Protein AF-A0A1B8HRE5-F1 (afdb_monomer)

Sequence (215 aa):
MQLSAIAQQPAHETPVNQITTDNRHFLQTVADKFVSVVNSCKTFTTGCSTQKDHNIMKACGALLAKTLVKPEYYTSGFTGKCAAKLDMELPDKILARSETGVPGSASIGKLSVLKASEYSAQELYDMLSKQLYKPDTSPEMQGKIRAVLEMAEKGSGSEHIRRTEYAEIVERYADNIKKDVISGILLAHAINCDQGGPLLYRAEVNQLESVQNNS

pLDDT: mean 73.11, std 15.59, range [30.58, 91.62]

Mean predicted aligned error: 14.09 Å

Radius of gyration: 33.46 Å; Cα contacts (8 Å, |Δi|>4): 189; chains: 1; bounding box: 58×49×132 Å

Foldseek 3Di:
DDDDDDDDDDDPPPDPPPVPPVVVVVVVVVVVVVVVVVVVVVVVVVLLLVLLLVLLLLLLLLLCLQQAVQLCLQCNDLLVVLCVLLVHDGDRHQALDDPVHDQDDDESRDSDRDPNLVDGSPNSLSNLVVVLPDPSQDPVSNVSSVVSNVCSNVSPHPVVVCPDPSNVSSVVSNLVVSLVSLVVSLVSQVVCCVPPRGSDDPVSNVVSVCSNPPD

Secondary structure (DSSP, 8-state):
----PPPPPPP----TT-S-HHHHHHHHHHHHHHHHHHHHHHHHHHHHHHHHHHHHHHHHHHHHHHHHS-THHHHSHHHHHHHHHTTPPP-----SS-TT-------TT-SSPP-GGGS-HHHHHHHHHHHHT-TTS-HHHHHHHHHHHHHHHHT--GGGTTTSTTHHHHHHHHHHHHHHHHHHHHHHHHHHHHHT--SS-HHHHHHHHHHHH--

Structure (mmCIF, N/CA/C/O backbone):
data_AF-A0A1B8HRE5-F1
#
_entry.id   AF-A0A1B8HRE5-F1
#
loop_
_atom_site.group_PDB
_atom_site.id
_atom_site.type_symbol
_atom_site.label_atom_id
_atom_site.label_alt_id
_atom_site.label_comp_id
_atom_site.label_asym_id
_atom_site.label_entity_id
_atom_site.label_seq_id
_atom_site.pdbx_PDB_ins_code
_atom_site.Cartn_x
_atom_site.Cartn_y
_atom_site.Cartn_z
_atom_site.occupancy
_atom_site.B_iso_or_equiv
_atom_site.auth_seq_id
_atom_site.auth_comp_id
_atom_site.auth_asym_id
_atom_site.auth_atom_id
_atom_site.pdbx_PDB_model_num
ATOM 1 N N . MET A 1 1 ? -33.016 -30.325 106.157 1.00 33.47 1 MET A N 1
ATOM 2 C CA . MET A 1 1 ? -31.890 -31.231 105.834 1.00 33.47 1 MET A CA 1
ATOM 3 C C . MET A 1 1 ? -31.675 -31.214 104.324 1.00 33.47 1 MET A C 1
ATOM 5 O O . MET A 1 1 ? -32.595 -30.836 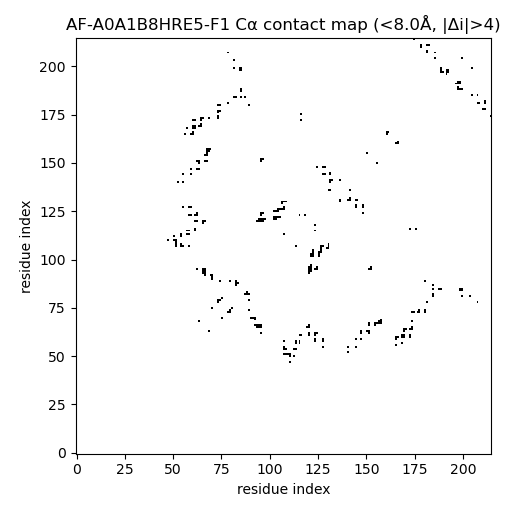103.615 1.00 33.47 1 MET A O 1
ATOM 9 N N . GLN A 1 2 ? -30.438 -31.461 103.894 1.00 32.94 2 GLN A N 1
ATOM 10 C CA . GLN A 1 2 ? -29.740 -30.852 102.750 1.00 32.94 2 GLN A CA 1
ATOM 11 C C . GLN A 1 2 ? -30.327 -31.067 101.341 1.00 32.94 2 GLN A C 1
ATOM 13 O O . GLN A 1 2 ? -30.729 -32.166 100.977 1.00 32.94 2 GLN A O 1
ATOM 18 N N . LEU A 1 3 ? -30.243 -29.996 100.540 1.00 30.58 3 LEU A N 1
ATOM 19 C CA . LEU A 1 3 ? -30.233 -29.995 99.074 1.00 30.58 3 LEU A CA 1
ATOM 20 C C . LEU A 1 3 ? -28.940 -30.658 98.573 1.00 30.58 3 LEU A C 1
ATOM 22 O O . LEU A 1 3 ? -27.847 -30.200 98.907 1.00 30.58 3 LEU A O 1
ATOM 26 N N . SER A 1 4 ? -29.060 -31.695 97.747 1.00 34.00 4 SER A N 1
ATOM 27 C CA . SER A 1 4 ? -27.934 -32.269 97.005 1.00 34.00 4 SER A CA 1
ATOM 28 C C . SER A 1 4 ? -27.935 -31.709 95.583 1.00 34.00 4 SER A C 1
ATOM 30 O O . SER A 1 4 ? -28.815 -32.021 94.783 1.00 34.00 4 SER A O 1
ATOM 32 N N . ALA A 1 5 ? -26.955 -30.857 95.286 1.00 36.19 5 ALA A N 1
ATOM 33 C CA . ALA A 1 5 ? -26.673 -30.358 93.947 1.00 36.19 5 ALA A CA 1
ATOM 34 C C . ALA A 1 5 ? -26.021 -31.467 93.104 1.00 36.19 5 ALA A C 1
ATOM 36 O O . ALA A 1 5 ? -25.019 -32.053 93.514 1.00 36.19 5 ALA A O 1
ATOM 37 N N . ILE A 1 6 ? -26.582 -31.748 91.927 1.00 40.47 6 ILE A N 1
ATOM 38 C CA . ILE A 1 6 ? -25.959 -32.612 90.920 1.00 40.47 6 ILE A CA 1
ATOM 39 C C . ILE A 1 6 ? -24.999 -31.749 90.098 1.00 40.47 6 ILE A C 1
ATOM 41 O O . ILE A 1 6 ? -25.381 -30.713 89.555 1.00 40.47 6 ILE A O 1
ATOM 45 N N . ALA A 1 7 ? -23.742 -32.184 90.058 1.00 38.38 7 ALA A N 1
ATOM 46 C CA . ALA A 1 7 ? -22.641 -31.556 89.349 1.00 38.38 7 ALA A CA 1
ATOM 47 C C . ALA A 1 7 ? -22.907 -31.463 87.836 1.00 38.38 7 ALA A C 1
ATOM 49 O O . ALA A 1 7 ? -23.210 -32.463 87.184 1.00 38.38 7 ALA A O 1
ATOM 50 N N . GLN A 1 8 ? -22.740 -30.265 87.275 1.00 36.09 8 GLN A N 1
ATOM 51 C CA . GLN A 1 8 ? -22.577 -30.072 85.837 1.00 36.09 8 GLN A CA 1
ATOM 52 C C . GLN A 1 8 ? -21.162 -30.514 85.442 1.00 36.09 8 GLN A C 1
ATOM 54 O O . GLN A 1 8 ? -20.178 -30.066 86.031 1.00 36.09 8 GLN A O 1
ATOM 59 N N . GLN A 1 9 ? -21.056 -31.402 84.452 1.00 37.34 9 GLN A N 1
ATOM 60 C CA . GLN A 1 9 ? -19.792 -31.678 83.770 1.00 37.34 9 GLN A CA 1
ATOM 61 C C . GLN A 1 9 ? -19.312 -30.397 83.067 1.00 37.34 9 GLN A C 1
ATOM 63 O O . GLN A 1 9 ? -20.139 -29.714 82.456 1.00 37.34 9 GLN A O 1
ATOM 68 N N . PRO A 1 10 ? -18.010 -30.061 83.092 1.00 38.38 10 PRO A N 1
ATOM 69 C CA . PRO A 1 10 ? -17.506 -28.975 82.272 1.00 38.38 10 PRO A CA 1
ATOM 70 C C . PRO A 1 10 ? -17.616 -29.395 80.805 1.00 38.38 10 PRO A C 1
ATOM 72 O O . PRO A 1 10 ? -17.010 -30.377 80.371 1.00 38.38 10 PRO A O 1
ATOM 75 N N . ALA A 1 11 ? -18.427 -28.652 80.054 1.00 38.69 11 ALA A N 1
ATOM 76 C CA . ALA A 1 11 ? -18.417 -28.694 78.606 1.00 38.69 11 ALA A CA 1
ATOM 77 C C . ALA A 1 11 ? -16.986 -28.408 78.142 1.00 38.69 11 ALA A C 1
ATOM 79 O O . ALA A 1 11 ? -16.383 -27.403 78.518 1.00 38.69 11 ALA A O 1
ATOM 80 N N . HIS A 1 12 ? -16.435 -29.324 77.354 1.00 37.75 12 HIS A N 1
ATOM 81 C CA . HIS A 1 12 ? -15.163 -29.136 76.683 1.00 37.75 12 HIS A CA 1
ATOM 82 C C . HIS A 1 12 ? -15.367 -28.025 75.644 1.00 37.75 12 HIS A C 1
ATOM 84 O O . HIS A 1 12 ? -15.776 -28.287 74.514 1.00 37.75 12 HIS A O 1
ATOM 90 N N . GLU A 1 13 ? -15.151 -26.769 76.038 1.00 39.81 13 GLU A N 1
ATOM 91 C CA . GLU A 1 13 ? -15.085 -25.655 75.100 1.00 39.81 13 GLU A CA 1
ATOM 92 C C . GLU A 1 13 ? -13.948 -25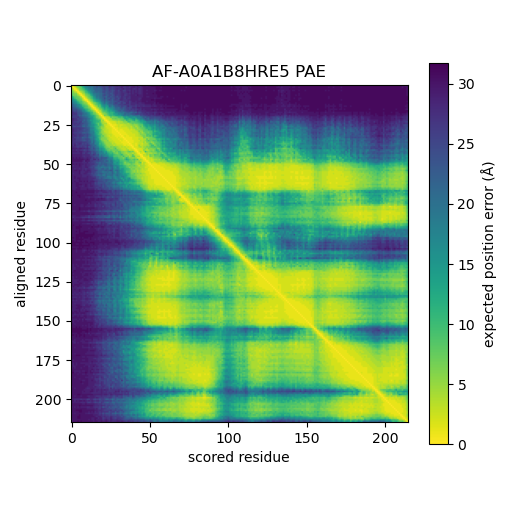.951 74.124 1.00 39.81 13 GLU A C 1
ATOM 94 O O . GLU A 1 13 ? -12.764 -25.939 74.467 1.00 39.81 13 GLU A O 1
ATOM 99 N N . THR A 1 14 ? -14.310 -26.283 72.890 1.00 44.19 14 THR A N 1
ATOM 100 C CA . THR A 1 14 ? -13.373 -26.192 71.779 1.00 44.19 14 THR A CA 1
ATOM 101 C C . THR A 1 14 ? -13.213 -24.696 71.511 1.00 44.19 14 THR A C 1
ATOM 103 O O . THR A 1 14 ? -14.217 -24.031 71.244 1.00 44.19 14 THR A O 1
ATOM 106 N N . PRO A 1 15 ? -12.008 -24.114 71.627 1.00 43.75 15 PRO A N 1
ATOM 107 C CA . PRO A 1 15 ? -11.860 -22.679 71.484 1.00 43.75 15 PRO A CA 1
ATOM 108 C C . PRO A 1 15 ? -12.163 -22.288 70.033 1.00 43.75 15 PRO A C 1
ATOM 110 O O . PRO A 1 15 ? -11.456 -22.672 69.103 1.00 43.75 15 PRO A O 1
ATOM 113 N N . VAL A 1 16 ? -13.192 -21.457 69.859 1.00 45.97 16 VAL A N 1
ATOM 114 C CA . VAL A 1 16 ? -13.678 -20.858 68.596 1.00 45.97 16 VAL A CA 1
ATOM 115 C C . VAL A 1 16 ? -12.620 -19.970 67.894 1.00 45.97 16 VAL A C 1
ATOM 117 O O . VAL A 1 16 ? -12.861 -19.411 66.830 1.00 45.97 16 VAL A O 1
ATOM 120 N N . ASN A 1 17 ? -11.396 -19.893 68.424 1.00 48.62 17 ASN A N 1
ATOM 121 C CA . ASN A 1 17 ? -10.289 -19.096 67.887 1.00 48.62 17 ASN A CA 1
ATOM 122 C C . ASN A 1 17 ? -9.315 -19.863 66.971 1.00 48.62 17 ASN A C 1
ATOM 124 O O . ASN A 1 17 ? -8.307 -19.299 66.554 1.00 48.62 17 ASN A O 1
ATOM 128 N N . GLN A 1 18 ? -9.608 -21.116 66.608 1.00 45.06 18 GLN A N 1
ATOM 129 C CA . GLN A 1 18 ? -8.851 -21.874 65.597 1.00 45.06 18 GLN A CA 1
ATOM 130 C C . GLN A 1 18 ? -9.479 -21.832 64.192 1.00 45.06 18 GLN A C 1
ATOM 132 O O . GLN A 1 18 ? -9.214 -22.699 63.363 1.00 45.06 18 GLN A O 1
ATOM 137 N N . ILE A 1 19 ? -10.230 -20.776 63.852 1.00 49.53 19 ILE A N 1
ATOM 138 C CA . ILE A 1 19 ? -10.244 -20.311 62.453 1.00 49.53 19 ILE A CA 1
ATOM 139 C C . ILE A 1 19 ? -8.884 -19.641 62.246 1.00 49.53 19 ILE A C 1
ATOM 141 O O . ILE A 1 19 ? -8.715 -18.428 62.358 1.00 49.53 19 ILE A O 1
ATOM 145 N N . THR A 1 20 ? -7.887 -20.507 62.119 1.00 51.41 20 THR A N 1
ATOM 146 C CA . THR A 1 20 ? -6.464 -20.239 62.228 1.00 51.41 20 THR A CA 1
ATOM 147 C C . THR A 1 20 ? -6.037 -19.184 61.221 1.00 51.41 20 THR A C 1
ATOM 149 O O . THR A 1 20 ? -6.531 -19.112 60.094 1.00 51.41 20 THR A O 1
ATOM 152 N N . THR A 1 21 ? -5.072 -18.368 61.626 1.00 53.97 21 THR A N 1
ATOM 153 C CA . THR A 1 21 ? -4.317 -17.430 60.786 1.00 53.97 21 THR A CA 1
ATOM 154 C C . THR A 1 21 ? -3.920 -18.041 59.431 1.00 53.97 21 THR A C 1
ATOM 156 O O . THR A 1 21 ? -3.913 -17.334 58.426 1.00 53.97 21 THR A O 1
ATOM 159 N N . ASP A 1 22 ? -3.709 -19.361 59.384 1.00 55.16 22 ASP A N 1
ATOM 160 C CA . ASP A 1 22 ? -3.463 -20.162 58.180 1.00 55.16 22 ASP A CA 1
ATOM 161 C C . ASP A 1 22 ? -4.595 -20.107 57.142 1.00 55.16 22 ASP A C 1
ATOM 163 O O . ASP A 1 22 ? -4.323 -19.937 55.954 1.00 55.16 22 ASP A O 1
ATOM 167 N N . ASN A 1 23 ? -5.867 -20.165 57.552 1.00 59.59 23 ASN A N 1
ATOM 168 C CA . ASN A 1 23 ? -7.003 -20.029 56.631 1.00 59.59 23 ASN A CA 1
ATOM 169 C C . ASN A 1 23 ? -7.095 -18.611 56.057 1.00 59.59 23 ASN A C 1
ATOM 171 O O . ASN A 1 23 ? -7.407 -18.432 54.880 1.00 59.59 23 ASN A O 1
ATOM 175 N N . ARG A 1 24 ? -6.788 -17.589 56.866 1.00 60.69 24 ARG A N 1
ATOM 176 C CA . ARG A 1 24 ? -6.742 -16.196 56.398 1.00 60.69 24 ARG A CA 1
ATOM 177 C C . ARG A 1 24 ? -5.581 -15.983 55.420 1.00 60.69 24 ARG A C 1
ATOM 179 O O . ARG A 1 24 ? -5.771 -15.340 54.392 1.00 60.69 24 ARG A O 1
ATOM 186 N N . HIS A 1 25 ? -4.418 -16.570 55.698 1.00 69.56 25 HIS A N 1
ATOM 187 C CA . HIS A 1 25 ? -3.253 -16.544 54.813 1.00 69.56 25 HIS A CA 1
ATOM 188 C C . HIS A 1 25 ? -3.512 -17.288 53.492 1.00 69.56 25 HIS A C 1
ATOM 190 O O . HIS A 1 25 ? -3.138 -16.807 52.421 1.00 69.56 25 HIS A O 1
ATOM 196 N N . PHE A 1 26 ? -4.204 -18.430 53.540 1.00 71.88 26 PHE A N 1
ATOM 197 C CA . PHE A 1 26 ? -4.619 -19.177 52.354 1.00 71.88 26 PHE A CA 1
ATOM 198 C C . PHE A 1 26 ? -5.588 -18.372 51.478 1.00 71.88 26 PHE A C 1
ATOM 200 O O . PHE A 1 26 ? -5.356 -18.235 50.278 1.00 71.88 26 PHE A O 1
ATOM 207 N N . LEU A 1 27 ? -6.632 -17.778 52.069 1.00 73.81 27 LEU A N 1
ATOM 208 C CA . LEU A 1 27 ? -7.594 -16.944 51.340 1.00 73.81 27 LEU A CA 1
ATOM 209 C C . LEU A 1 27 ? -6.934 -15.701 50.728 1.00 73.81 27 LEU A C 1
ATOM 211 O O . LEU A 1 27 ? -7.221 -15.372 49.578 1.00 73.81 27 LEU A O 1
ATOM 215 N N . GLN A 1 28 ? -6.005 -15.063 51.448 1.00 74.62 28 GLN A N 1
ATOM 216 C CA . GLN A 1 28 ? -5.220 -13.946 50.920 1.00 74.62 28 GLN A CA 1
ATOM 217 C C . GLN A 1 28 ? -4.342 -14.389 49.742 1.00 74.62 28 GLN A C 1
ATOM 219 O O . GLN A 1 28 ? -4.364 -13.764 48.690 1.00 74.62 28 GLN A O 1
ATOM 224 N N . THR A 1 29 ? -3.656 -15.529 49.863 1.00 79.94 29 THR A N 1
ATOM 225 C CA . THR A 1 29 ? -2.828 -16.094 48.784 1.00 79.94 29 THR A CA 1
ATOM 226 C C . THR A 1 29 ? -3.656 -16.413 47.533 1.00 79.94 29 THR A C 1
ATOM 228 O O . THR A 1 29 ? -3.199 -16.209 46.409 1.00 79.94 29 THR A O 1
ATOM 231 N N . VAL A 1 30 ? -4.877 -16.929 47.701 1.00 72.88 30 VAL A N 1
ATOM 232 C CA . VAL A 1 30 ? -5.800 -17.197 46.587 1.00 72.88 30 VAL A CA 1
ATOM 233 C C . VAL A 1 30 ? -6.275 -15.892 45.946 1.00 72.88 30 VAL A C 1
ATOM 235 O O . VAL A 1 30 ? -6.295 -15.801 44.718 1.00 72.88 30 VAL A O 1
ATOM 238 N N . ALA A 1 31 ? -6.601 -14.875 46.746 1.00 72.38 31 ALA A N 1
ATOM 239 C CA . ALA A 1 31 ? -6.985 -13.557 46.247 1.00 72.38 31 ALA A CA 1
ATOM 240 C C . ALA A 1 31 ? -5.841 -12.891 45.466 1.00 72.38 31 ALA A C 1
ATOM 242 O O . ALA A 1 31 ? -6.057 -12.419 44.352 1.00 72.38 31 ALA A O 1
ATOM 243 N N . ASP A 1 32 ? -4.615 -12.939 45.985 1.00 72.31 32 ASP A N 1
ATOM 244 C CA . ASP A 1 32 ? -3.431 -12.376 45.333 1.00 72.31 32 ASP A CA 1
ATOM 245 C C . ASP A 1 32 ? -3.126 -13.097 44.010 1.00 72.31 32 ASP A C 1
ATOM 247 O O . ASP A 1 32 ? -2.826 -12.460 42.997 1.00 72.31 32 ASP A O 1
ATOM 251 N N . LYS A 1 33 ? -3.281 -14.429 43.972 1.00 77.38 33 LYS A N 1
ATOM 252 C CA . LYS A 1 33 ? -3.176 -15.219 42.733 1.00 77.38 33 LYS A CA 1
ATOM 253 C C . LYS A 1 33 ? -4.269 -14.861 41.730 1.00 77.38 33 LYS A C 1
ATOM 255 O O . LYS A 1 33 ? -3.974 -14.727 40.546 1.00 77.38 33 LYS A O 1
ATOM 260 N N . PHE A 1 34 ? -5.509 -14.677 42.176 1.00 73.69 34 PHE A N 1
ATOM 261 C CA . PHE A 1 34 ? -6.606 -14.262 41.303 1.00 73.69 34 PHE A CA 1
ATOM 262 C C . PHE A 1 34 ? -6.356 -12.867 40.717 1.00 73.69 34 PHE A C 1
ATOM 264 O O . PHE A 1 34 ? -6.456 -12.684 39.507 1.00 73.69 34 PHE A O 1
ATOM 271 N N . VAL A 1 35 ? -5.946 -11.904 41.546 1.00 71.44 35 VAL A N 1
ATOM 272 C CA . VAL A 1 35 ? -5.565 -10.552 41.108 1.00 71.44 35 VAL A CA 1
ATOM 273 C C . VAL A 1 35 ? -4.396 -10.607 40.124 1.00 71.44 35 VAL A C 1
ATOM 275 O O . VAL A 1 35 ? -4.428 -9.926 39.100 1.00 71.44 35 VAL A O 1
ATOM 278 N N . SER A 1 36 ? -3.392 -11.450 40.378 1.00 72.50 36 SER A N 1
ATOM 279 C CA . SER A 1 36 ? -2.267 -11.669 39.464 1.00 72.50 36 SER A CA 1
ATOM 280 C C . SER A 1 36 ? -2.725 -12.197 38.098 1.00 72.50 36 SER A C 1
ATOM 282 O O . SER A 1 36 ? -2.324 -11.649 37.070 1.00 72.50 36 SER A O 1
ATOM 284 N N . VAL A 1 37 ? -3.624 -13.187 38.068 1.00 70.06 37 VAL A N 1
ATOM 285 C CA . VAL A 1 3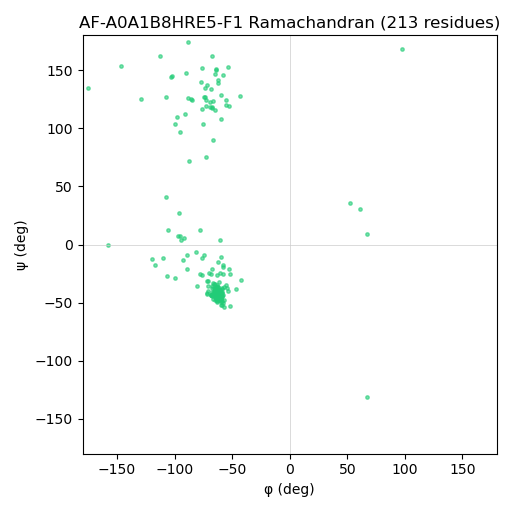7 ? -4.204 -13.725 36.826 1.00 70.06 37 VAL A CA 1
ATOM 286 C C . VAL A 1 37 ? -5.028 -12.665 36.096 1.00 70.06 37 VAL A C 1
ATOM 288 O O . VAL A 1 37 ? -4.828 -12.464 34.902 1.00 70.06 37 VAL A O 1
ATOM 291 N N . VAL A 1 38 ? -5.901 -11.935 36.794 1.00 65.62 38 VAL A N 1
ATOM 292 C CA . VAL A 1 38 ? -6.720 -10.868 36.195 1.00 65.62 38 VAL A CA 1
ATOM 293 C C . VAL A 1 38 ? -5.842 -9.766 35.603 1.00 65.62 38 VAL A C 1
ATOM 295 O O . VAL A 1 38 ? -6.078 -9.332 34.476 1.00 65.62 38 VAL A O 1
ATOM 298 N N . ASN A 1 39 ? -4.799 -9.346 36.319 1.00 66.62 39 ASN A N 1
ATOM 299 C CA . ASN A 1 39 ? -3.851 -8.349 35.830 1.00 66.62 39 ASN A CA 1
ATOM 300 C C . ASN A 1 39 ? -3.052 -8.871 34.632 1.00 66.62 39 ASN A C 1
ATOM 302 O O . ASN A 1 39 ? -2.882 -8.144 33.659 1.00 66.62 39 ASN A O 1
ATOM 306 N N . SER A 1 40 ? -2.621 -10.134 34.654 1.00 55.38 40 SER A N 1
ATOM 307 C CA . SER A 1 40 ? -1.949 -10.774 33.519 1.00 55.38 40 SER A CA 1
ATOM 308 C C . SER A 1 40 ? -2.855 -10.830 32.284 1.00 55.38 40 SER A C 1
ATOM 310 O O . SER A 1 40 ? -2.447 -10.405 31.203 1.00 55.38 40 SER A O 1
ATOM 312 N N . CYS A 1 41 ? -4.114 -11.248 32.448 1.00 54.38 41 CYS A N 1
ATOM 313 C CA . CYS A 1 41 ? -5.109 -11.253 31.380 1.00 54.38 41 CYS A CA 1
ATOM 314 C C . CYS A 1 41 ? -5.372 -9.844 30.845 1.00 54.38 41 CYS A C 1
ATOM 316 O O . CYS A 1 41 ? -5.421 -9.670 29.633 1.00 54.38 41 CYS A O 1
ATOM 318 N N . LYS A 1 42 ? -5.488 -8.835 31.718 1.00 60.59 42 LYS A N 1
ATOM 319 C CA . LYS A 1 42 ? -5.676 -7.432 31.325 1.00 60.59 42 LYS A CA 1
ATOM 320 C C . LYS A 1 42 ? -4.481 -6.888 30.542 1.00 60.59 42 LYS A C 1
ATOM 322 O O . LYS A 1 42 ? -4.666 -6.202 29.539 1.00 60.59 42 LYS A O 1
ATOM 327 N N . THR A 1 43 ? -3.258 -7.201 30.963 1.00 64.31 43 THR A N 1
ATOM 328 C CA . THR A 1 43 ? -2.044 -6.808 30.236 1.00 64.31 43 THR A CA 1
ATOM 329 C C . THR A 1 43 ? -1.972 -7.508 28.881 1.00 64.31 43 THR A C 1
ATOM 331 O O . THR A 1 43 ? -1.683 -6.863 27.875 1.00 64.31 43 THR A O 1
ATOM 334 N N . PHE A 1 44 ? -2.303 -8.801 28.822 1.00 62.62 44 PHE A N 1
ATOM 335 C CA . PHE A 1 44 ? -2.336 -9.561 27.573 1.00 62.62 44 PHE A CA 1
ATOM 336 C C . PHE A 1 44 ? -3.385 -9.019 26.595 1.00 62.62 44 PHE A C 1
ATOM 338 O O . PHE A 1 44 ? -3.076 -8.784 25.427 1.00 62.62 44 PHE A O 1
ATOM 345 N N . THR A 1 45 ? -4.612 -8.766 27.060 1.00 59.22 45 THR A N 1
ATOM 346 C CA . THR A 1 45 ? -5.674 -8.197 26.220 1.00 59.22 45 THR A CA 1
ATOM 347 C C . THR A 1 45 ? -5.319 -6.794 25.738 1.00 59.22 45 THR A C 1
ATOM 349 O O . THR A 1 45 ? -5.541 -6.504 24.567 1.00 59.22 45 THR A O 1
ATOM 352 N N . THR A 1 46 ? -4.690 -5.968 26.581 1.00 68.75 46 THR A N 1
ATOM 353 C CA . THR A 1 46 ? -4.210 -4.623 26.206 1.00 68.75 46 THR A CA 1
ATOM 354 C C . THR A 1 46 ? -3.091 -4.680 25.157 1.00 68.75 46 THR A C 1
ATOM 356 O O . THR A 1 46 ? -3.075 -3.893 24.208 1.00 68.75 46 THR A O 1
ATOM 359 N N . GLY A 1 47 ? -2.161 -5.633 25.278 1.00 68.06 47 GLY A N 1
ATOM 360 C CA . GLY A 1 47 ? -1.132 -5.867 24.260 1.00 68.06 47 GLY A CA 1
ATOM 361 C C . GLY A 1 47 ? -1.732 -6.336 22.931 1.00 68.06 47 GLY A C 1
ATOM 362 O O . GLY A 1 47 ? -1.363 -5.837 21.869 1.00 68.06 47 GLY A O 1
ATOM 363 N N . CYS A 1 48 ? -2.714 -7.240 22.990 1.00 66.81 48 CYS A N 1
ATOM 364 C CA . CYS A 1 48 ? -3.434 -7.751 21.824 1.00 66.81 48 CYS A CA 1
ATOM 365 C C . CYS A 1 48 ? -4.208 -6.644 21.088 1.00 66.81 48 CYS A C 1
ATOM 367 O O . CYS A 1 48 ? -4.089 -6.523 19.867 1.00 66.81 48 CYS A O 1
ATOM 369 N N . SER A 1 49 ? -4.948 -5.801 21.818 1.00 68.00 49 SER A N 1
ATOM 370 C CA . SER A 1 49 ? -5.691 -4.682 21.228 1.00 68.00 49 SER A CA 1
ATOM 371 C C . SER A 1 49 ? -4.757 -3.662 20.583 1.00 68.00 49 SER A C 1
ATOM 373 O O . SER A 1 49 ? -4.971 -3.290 19.435 1.00 68.00 49 SER A O 1
ATOM 375 N N . THR A 1 50 ? -3.659 -3.296 21.253 1.00 80.75 50 THR A N 1
ATOM 376 C CA . THR A 1 50 ? -2.666 -2.352 20.708 1.00 80.75 50 THR A CA 1
ATOM 377 C C . THR A 1 50 ? -2.038 -2.875 19.412 1.00 80.75 50 THR A C 1
ATOM 379 O O . THR A 1 50 ? -1.921 -2.147 18.426 1.00 80.75 50 THR A O 1
ATOM 382 N N . GLN A 1 51 ? -1.662 -4.158 19.375 1.00 81.62 51 GLN A N 1
ATOM 383 C CA . GLN A 1 51 ? -1.075 -4.771 18.180 1.00 81.62 51 GLN A CA 1
ATOM 384 C C . GLN A 1 51 ? -2.069 -4.830 17.015 1.00 81.62 51 GLN A C 1
ATOM 386 O O . GLN A 1 51 ? -1.700 -4.632 15.854 1.00 81.62 51 GLN A O 1
ATOM 391 N N . LYS A 1 52 ? -3.336 -5.105 17.319 1.00 84.25 52 LYS A N 1
ATOM 392 C CA . LYS A 1 52 ? -4.407 -5.128 16.331 1.00 84.25 52 LYS A CA 1
ATOM 393 C C . LYS A 1 52 ? -4.677 -3.735 15.762 1.00 84.25 52 LYS A C 1
ATOM 395 O O . LYS A 1 52 ? -4.748 -3.603 14.542 1.00 84.25 52 LYS A O 1
ATOM 400 N N . ASP A 1 53 ? -4.779 -2.716 16.608 1.00 87.06 53 ASP A N 1
ATOM 401 C CA . ASP A 1 53 ? -4.998 -1.331 16.179 1.00 87.06 53 ASP A CA 1
ATOM 402 C C . ASP A 1 53 ? -3.841 -0.853 15.293 1.00 87.06 53 ASP A C 1
ATOM 404 O O . ASP A 1 53 ? -4.061 -0.293 14.218 1.00 87.06 53 ASP A O 1
ATOM 408 N N . HIS A 1 54 ? -2.604 -1.206 15.654 1.00 86.38 54 HIS A N 1
ATOM 409 C CA . HIS A 1 54 ? -1.426 -0.975 14.816 1.00 86.38 54 HIS A CA 1
ATOM 410 C C . HIS A 1 54 ? -1.511 -1.669 13.449 1.00 86.38 54 HIS A C 1
ATOM 412 O O . HIS A 1 54 ? -1.200 -1.070 12.418 1.00 86.38 54 HIS A O 1
ATOM 418 N N . ASN A 1 55 ? -1.958 -2.928 13.407 1.00 87.12 55 ASN A N 1
ATOM 419 C CA . ASN A 1 55 ? -2.151 -3.657 12.151 1.00 87.12 55 ASN A CA 1
ATOM 420 C C . ASN A 1 55 ? -3.233 -3.006 11.272 1.00 87.12 55 ASN A C 1
ATOM 422 O O . ASN A 1 55 ? -3.057 -2.929 10.055 1.00 87.12 55 ASN A O 1
ATOM 426 N N . ILE A 1 56 ? -4.316 -2.502 11.869 1.00 89.44 56 ILE A N 1
ATOM 427 C CA . ILE A 1 56 ? -5.350 -1.751 11.146 1.00 89.44 56 ILE A CA 1
ATOM 428 C C . ILE A 1 56 ? -4.760 -0.454 10.582 1.00 89.44 56 ILE A C 1
ATOM 430 O O . ILE A 1 56 ? -4.942 -0.181 9.400 1.00 89.44 56 ILE A O 1
ATOM 434 N N . MET A 1 57 ? -3.998 0.309 11.372 1.00 89.62 57 MET A N 1
ATOM 435 C CA . MET A 1 57 ? -3.350 1.543 10.904 1.00 89.62 57 MET A CA 1
ATOM 436 C C . MET A 1 57 ? -2.399 1.293 9.729 1.00 89.62 57 MET A C 1
ATOM 438 O O . MET A 1 57 ? -2.419 2.036 8.746 1.00 89.62 57 MET A O 1
ATOM 442 N N . LYS A 1 58 ? -1.616 0.209 9.784 1.00 88.44 58 LYS A N 1
ATOM 443 C CA . LYS A 1 58 ? -0.770 -0.228 8.663 1.00 88.44 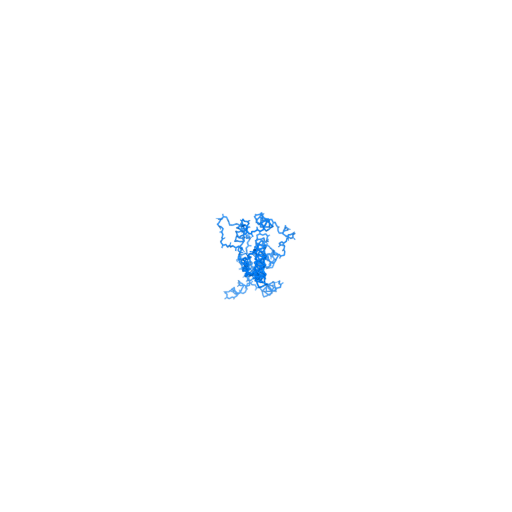58 LYS A CA 1
ATOM 444 C C . LYS A 1 58 ? -1.581 -0.573 7.420 1.00 88.44 58 LYS A C 1
ATOM 446 O O . LYS A 1 58 ? -1.216 -0.138 6.333 1.00 88.44 58 LYS A O 1
ATOM 451 N N . ALA A 1 59 ? -2.659 -1.342 7.572 1.00 89.19 59 ALA A N 1
ATOM 452 C CA . ALA A 1 59 ? -3.530 -1.702 6.457 1.00 89.19 59 ALA A CA 1
ATOM 453 C C . ALA A 1 59 ? -4.172 -0.461 5.822 1.00 89.19 59 ALA A C 1
ATOM 455 O O . ALA A 1 59 ? -4.176 -0.337 4.600 1.00 89.19 59 ALA A O 1
ATOM 456 N N . CYS A 1 60 ? -4.639 0.482 6.645 1.00 90.12 60 CYS A N 1
ATOM 457 C CA . CYS A 1 60 ? -5.183 1.755 6.188 1.00 90.12 60 CYS A CA 1
ATOM 458 C C . CYS A 1 60 ? -4.161 2.554 5.373 1.00 90.12 60 CYS A C 1
ATOM 460 O O . CYS A 1 60 ? -4.444 2.946 4.244 1.00 90.12 60 CYS A O 1
ATOM 462 N N . GLY A 1 61 ? -2.956 2.761 5.912 1.00 88.25 61 GLY A N 1
ATOM 463 C CA . GLY A 1 61 ? -1.912 3.507 5.210 1.00 88.25 61 GLY A CA 1
ATOM 464 C C . GLY A 1 61 ? -1.454 2.822 3.919 1.00 88.25 61 GLY A C 1
ATOM 465 O O . GLY A 1 61 ? -1.291 3.487 2.901 1.00 88.25 61 GLY A O 1
ATOM 466 N N . ALA A 1 62 ? -1.319 1.494 3.917 1.00 86.81 62 ALA A N 1
ATOM 467 C CA . ALA A 1 62 ? -0.981 0.739 2.711 1.00 86.81 62 ALA A CA 1
ATOM 468 C C . ALA A 1 62 ? -2.074 0.839 1.633 1.00 86.81 62 ALA A C 1
ATOM 470 O O . ALA A 1 62 ? -1.755 0.984 0.453 1.00 86.81 62 ALA A O 1
ATOM 471 N N . LEU A 1 63 ? -3.354 0.802 2.027 1.00 87.94 63 LEU A N 1
ATOM 472 C CA . LEU A 1 63 ? -4.475 0.965 1.101 1.00 87.94 63 LEU A CA 1
ATOM 473 C C . LEU A 1 63 ? -4.458 2.356 0.463 1.00 87.94 63 LEU A C 1
ATOM 475 O O . LEU A 1 63 ? -4.519 2.466 -0.761 1.00 87.94 63 LEU A O 1
ATOM 479 N N . LEU A 1 64 ? -4.325 3.410 1.273 1.00 86.56 64 LEU A N 1
ATOM 480 C CA . LEU A 1 64 ? -4.249 4.786 0.777 1.00 86.56 64 LEU A CA 1
ATOM 481 C C . LEU A 1 64 ? -3.034 4.987 -0.139 1.00 86.56 64 LEU A C 1
ATOM 483 O O . LEU A 1 64 ? -3.165 5.600 -1.194 1.00 86.56 64 LEU A O 1
ATOM 487 N N . ALA A 1 65 ? -1.873 4.425 0.211 1.00 82.56 65 ALA A N 1
ATOM 488 C CA . ALA A 1 65 ? -0.684 4.497 -0.632 1.00 82.56 65 ALA A CA 1
ATOM 489 C C . ALA A 1 65 ? -0.917 3.861 -2.006 1.00 82.56 65 ALA A C 1
ATOM 491 O O . ALA A 1 65 ? -0.597 4.460 -3.023 1.00 82.56 65 ALA A O 1
ATOM 492 N N . LYS A 1 66 ? -1.533 2.678 -2.058 1.00 80.81 66 LYS A N 1
ATOM 493 C CA . LYS A 1 66 ? -1.775 1.979 -3.328 1.00 80.81 66 LYS A CA 1
ATOM 494 C C . LYS A 1 66 ? -2.853 2.656 -4.184 1.00 80.81 66 LYS A C 1
ATOM 496 O O . LYS A 1 66 ? -2.776 2.590 -5.403 1.00 80.81 66 LYS A O 1
ATOM 501 N N . THR A 1 67 ? -3.838 3.302 -3.565 1.00 77.44 67 THR A N 1
ATOM 502 C CA . THR A 1 67 ? -5.039 3.800 -4.265 1.00 77.44 67 THR A CA 1
ATOM 503 C C . THR A 1 67 ? -4.988 5.286 -4.603 1.00 77.44 67 THR A C 1
ATOM 505 O O . THR A 1 67 ? -5.581 5.707 -5.594 1.00 77.44 67 THR A O 1
ATOM 508 N N . LEU A 1 68 ? -4.278 6.087 -3.805 1.00 73.31 68 LEU A N 1
ATOM 509 C CA . LEU A 1 68 ? -4.295 7.551 -3.898 1.00 73.31 68 LEU A CA 1
ATOM 510 C C . LEU A 1 68 ? -2.939 8.156 -4.263 1.00 73.31 68 LEU A C 1
ATOM 512 O O . LEU A 1 68 ? -2.880 9.314 -4.692 1.00 73.31 68 LEU A O 1
ATOM 516 N N . VAL A 1 69 ? -1.842 7.405 -4.114 1.00 69.69 69 VAL A N 1
ATOM 517 C CA . VAL A 1 69 ? -0.550 7.839 -4.650 1.00 69.69 69 VAL A CA 1
ATOM 518 C C . VAL A 1 69 ? -0.588 7.617 -6.150 1.00 69.69 69 VAL A C 1
ATOM 520 O O . VAL A 1 69 ? -0.484 6.499 -6.654 1.00 69.69 69 VAL A O 1
ATOM 523 N N . LYS A 1 70 ? -0.770 8.736 -6.846 1.00 68.81 70 LYS A N 1
ATOM 524 C CA . LYS A 1 70 ? -0.644 8.861 -8.290 1.00 68.81 70 LYS A CA 1
ATOM 525 C C . LYS A 1 70 ? 0.596 8.103 -8.788 1.00 68.81 70 LYS A C 1
ATOM 527 O O . LYS A 1 70 ? 1.673 8.365 -8.242 1.00 68.81 70 LYS A O 1
ATOM 532 N N . PRO A 1 71 ? 0.469 7.208 -9.788 1.00 64.69 71 PRO A N 1
ATOM 533 C CA . PRO A 1 71 ? 1.600 6.483 -10.355 1.00 64.69 71 PRO A CA 1
ATOM 534 C C . PRO A 1 71 ? 2.777 7.387 -10.665 1.00 64.69 71 PRO A C 1
ATOM 536 O O . PRO A 1 71 ? 3.908 7.043 -10.353 1.00 64.69 71 PRO A O 1
ATOM 539 N N . GLU A 1 72 ? 2.508 8.602 -11.144 1.00 66.94 72 GLU A N 1
ATOM 540 C CA . GLU A 1 72 ? 3.505 9.611 -11.471 1.00 66.94 72 GLU A CA 1
ATOM 541 C C . GLU A 1 72 ? 4.492 9.883 -10.320 1.00 66.94 72 GLU A C 1
ATOM 543 O O . GLU A 1 72 ? 5.631 10.265 -10.569 1.00 66.94 72 GLU A O 1
ATOM 548 N N . TYR A 1 73 ? 4.122 9.647 -9.060 1.00 68.38 73 TYR A N 1
ATOM 549 C CA . TYR A 1 73 ? 5.037 9.761 -7.923 1.00 68.38 73 TYR A CA 1
ATOM 550 C C . TYR A 1 73 ? 6.215 8.768 -7.981 1.00 68.38 73 TYR A C 1
ATOM 552 O O . TYR A 1 73 ? 7.330 9.101 -7.575 1.00 68.38 73 TYR A O 1
ATOM 560 N N . TYR A 1 74 ? 5.990 7.561 -8.502 1.00 68.00 74 TYR A N 1
ATOM 561 C CA . TYR A 1 74 ? 6.988 6.489 -8.573 1.00 68.00 74 TYR A CA 1
ATOM 562 C C . TYR A 1 74 ? 7.311 6.029 -10.004 1.00 68.00 74 TYR A C 1
ATOM 564 O O . TYR A 1 74 ? 8.327 5.367 -10.206 1.00 68.00 74 TYR A O 1
ATOM 572 N N . THR A 1 75 ? 6.512 6.421 -10.998 1.00 66.69 75 THR A N 1
ATOM 573 C CA . THR A 1 75 ? 6.679 6.065 -12.414 1.00 66.69 75 THR A CA 1
ATOM 574 C C . THR A 1 75 ? 7.103 7.234 -13.296 1.00 66.69 75 THR A C 1
ATOM 576 O O . THR A 1 75 ? 7.480 7.001 -14.436 1.00 66.69 75 THR A O 1
ATOM 579 N N . SER A 1 76 ? 7.077 8.489 -12.827 1.00 71.38 76 SER A N 1
ATOM 580 C CA . SER A 1 76 ? 7.473 9.632 -13.665 1.00 71.38 76 SER A CA 1
ATOM 581 C C . SER A 1 76 ? 8.974 9.942 -13.601 1.00 71.38 76 SER A C 1
ATOM 583 O O . SER A 1 76 ? 9.748 9.354 -12.839 1.00 71.38 76 SER A O 1
ATOM 585 N N . GLY A 1 77 ? 9.411 10.887 -14.436 1.00 83.12 77 GLY A N 1
ATOM 586 C CA . GLY A 1 77 ? 10.773 11.408 -14.410 1.00 83.12 77 GLY A CA 1
ATOM 587 C C . GLY A 1 77 ? 11.816 10.371 -14.825 1.00 83.12 77 GLY A C 1
ATOM 588 O O . GLY A 1 77 ? 11.711 9.753 -15.882 1.00 83.12 77 GLY A O 1
ATOM 589 N N . PHE A 1 78 ? 12.870 10.233 -14.023 1.00 86.00 78 PHE A N 1
ATOM 590 C CA . PHE A 1 78 ? 13.999 9.354 -14.327 1.00 86.00 78 PHE A CA 1
ATOM 591 C C . PHE A 1 78 ? 13.610 7.864 -14.329 1.00 86.00 78 PHE A C 1
ATOM 593 O O . PHE A 1 78 ? 13.955 7.151 -15.271 1.00 86.00 78 PHE A O 1
ATOM 600 N N . THR A 1 79 ? 12.831 7.418 -13.338 1.00 83.31 79 THR A N 1
ATOM 601 C CA . THR A 1 79 ? 12.362 6.026 -13.234 1.00 83.31 79 THR A CA 1
ATOM 602 C C . THR A 1 79 ? 11.518 5.632 -14.447 1.00 83.31 79 THR A C 1
ATOM 604 O O . THR A 1 79 ? 11.781 4.605 -15.068 1.00 83.31 79 THR A O 1
ATOM 607 N N . GLY A 1 80 ? 10.579 6.491 -14.857 1.00 83.62 80 GLY A N 1
ATOM 608 C CA . GLY A 1 80 ? 9.746 6.260 -16.042 1.00 83.62 80 GLY A CA 1
ATOM 609 C C . GLY A 1 80 ? 10.529 6.162 -17.340 1.00 83.62 80 GLY A C 1
ATOM 610 O O . GLY A 1 80 ? 10.267 5.288 -18.159 1.00 83.62 80 GLY A O 1
ATOM 611 N N . LYS A 1 81 ? 11.543 7.018 -17.517 1.00 87.31 81 LYS A N 1
ATOM 612 C CA . LYS A 1 81 ? 12.428 6.956 -18.690 1.00 87.31 81 LYS A CA 1
ATOM 613 C C . LYS A 1 81 ? 13.185 5.630 -18.764 1.00 87.31 81 LYS A C 1
ATOM 615 O O . LYS A 1 81 ? 13.343 5.095 -19.856 1.00 87.31 81 LYS A O 1
ATOM 620 N N . CYS A 1 82 ? 13.642 5.105 -17.626 1.00 87.50 82 CYS A N 1
ATOM 621 C CA . CYS A 1 82 ? 14.335 3.818 -17.580 1.00 87.50 82 CYS A CA 1
ATOM 622 C C . CYS A 1 82 ? 13.388 2.654 -17.898 1.00 87.50 82 CYS A C 1
ATOM 624 O O . CYS A 1 82 ? 13.742 1.793 -18.695 1.00 87.50 82 CYS A O 1
ATOM 626 N N . ALA A 1 83 ? 12.175 2.660 -17.343 1.00 86.50 83 ALA A N 1
ATOM 627 C CA . ALA A 1 83 ? 11.161 1.652 -17.653 1.00 86.50 83 ALA A CA 1
ATOM 628 C C . ALA A 1 83 ? 10.768 1.658 -19.140 1.00 86.50 83 ALA A C 1
ATOM 630 O O . ALA A 1 83 ? 10.727 0.605 -19.766 1.00 86.50 83 ALA A O 1
ATOM 631 N N . ALA A 1 84 ? 10.570 2.843 -19.729 1.00 87.12 84 ALA A N 1
ATOM 632 C CA . ALA A 1 84 ? 10.213 2.982 -21.141 1.00 87.12 84 ALA A CA 1
ATOM 633 C C . ALA A 1 84 ? 11.305 2.448 -22.084 1.00 87.12 84 ALA A C 1
ATOM 635 O O . ALA A 1 84 ? 10.998 1.839 -23.102 1.00 87.12 84 ALA A O 1
ATOM 636 N N . LYS A 1 85 ? 12.590 2.629 -21.742 1.00 89.50 85 LYS A N 1
ATOM 637 C CA . LYS A 1 85 ? 13.711 2.046 -22.504 1.00 89.50 85 LYS A CA 1
ATOM 638 C C . LYS A 1 85 ? 13.717 0.518 -22.500 1.00 89.50 85 LYS A C 1
ATOM 640 O O . LYS A 1 85 ? 14.289 -0.079 -23.405 1.00 89.50 85 LYS A O 1
ATOM 645 N N . LEU A 1 86 ? 13.135 -0.087 -21.470 1.00 86.25 86 LEU A N 1
ATOM 646 C CA . LEU A 1 86 ? 13.023 -1.532 -21.302 1.00 86.25 86 LEU A CA 1
ATOM 647 C C . LEU A 1 86 ? 11.669 -2.076 -21.776 1.00 86.25 86 LEU A C 1
ATOM 649 O O . LEU A 1 86 ? 11.391 -3.244 -21.528 1.00 86.25 86 LEU A O 1
ATOM 653 N N . ASP A 1 87 ? 10.838 -1.240 -22.411 1.00 85.50 87 ASP A N 1
ATOM 654 C CA . ASP A 1 87 ? 9.472 -1.581 -22.834 1.00 85.50 87 ASP A CA 1
ATOM 655 C C . ASP A 1 87 ? 8.619 -2.164 -21.689 1.00 85.50 87 ASP A C 1
ATOM 657 O O . ASP A 1 87 ? 7.823 -3.085 -21.859 1.00 85.50 87 ASP A O 1
ATOM 661 N N . MET A 1 88 ? 8.830 -1.655 -20.470 1.00 80.81 88 MET A N 1
ATOM 662 C CA . MET A 1 88 ? 8.094 -2.099 -19.291 1.00 80.81 88 MET A CA 1
ATOM 663 C C . MET A 1 88 ? 6.782 -1.332 -19.153 1.00 80.81 88 MET A C 1
ATOM 665 O O . MET A 1 88 ? 6.783 -0.106 -19.012 1.00 80.81 88 MET A O 1
ATOM 669 N N . GLU A 1 89 ? 5.674 -2.064 -19.068 1.00 76.56 89 GLU A N 1
ATOM 670 C CA . GLU A 1 89 ? 4.411 -1.507 -18.594 1.00 76.56 89 GLU A CA 1
ATOM 671 C C . GLU A 1 89 ? 4.514 -1.204 -17.096 1.00 76.56 89 GLU A C 1
ATOM 673 O O . GLU A 1 89 ? 4.753 -2.083 -16.261 1.00 76.56 89 GLU A O 1
ATOM 678 N N . LEU A 1 90 ? 4.357 0.072 -16.749 1.00 68.75 90 LEU A N 1
ATOM 679 C CA . LEU A 1 90 ? 4.286 0.511 -15.363 1.00 68.75 90 LEU A CA 1
ATOM 680 C C . LEU A 1 90 ? 2.827 0.497 -14.889 1.00 68.75 90 LEU A C 1
ATOM 682 O O . LEU A 1 90 ? 1.921 0.745 -15.679 1.00 68.75 90 LEU A O 1
ATOM 686 N N . PRO A 1 91 ? 2.571 0.223 -13.601 1.00 61.56 91 PRO A N 1
ATOM 687 C CA . PRO A 1 91 ? 1.205 0.143 -13.100 1.00 61.56 91 PRO A CA 1
ATOM 688 C C . PRO A 1 91 ? 0.496 1.508 -13.180 1.00 61.56 91 PRO A C 1
ATOM 690 O O . PRO A 1 91 ? 0.874 2.451 -12.486 1.00 61.56 91 PRO A O 1
ATOM 693 N N . ASP A 1 92 ? -0.559 1.590 -13.998 1.00 57.97 92 ASP A N 1
ATOM 694 C CA . ASP A 1 92 ? -1.312 2.823 -14.295 1.00 57.97 92 ASP A CA 1
ATOM 695 C C . ASP A 1 92 ? -2.304 3.245 -13.198 1.00 57.97 92 ASP A C 1
ATOM 697 O O . ASP A 1 92 ? -2.665 4.418 -13.110 1.00 57.97 92 ASP A O 1
ATOM 701 N N . LYS A 1 93 ? -2.792 2.304 -12.377 1.00 61.31 93 LYS A N 1
ATOM 702 C CA . LYS A 1 93 ? -3.655 2.540 -11.201 1.00 61.31 93 LYS A CA 1
ATOM 703 C C . LYS A 1 93 ? -3.900 1.230 -10.462 1.00 61.31 93 LYS A C 1
ATOM 705 O O . LYS A 1 93 ? -4.275 0.236 -11.078 1.00 61.31 93 LYS A O 1
ATOM 710 N N . ILE A 1 94 ? -3.780 1.237 -9.135 1.00 61.22 94 ILE A N 1
ATOM 711 C CA . ILE A 1 94 ? -4.213 0.106 -8.308 1.00 61.22 94 ILE A CA 1
ATOM 712 C C . ILE A 1 94 ? -5.584 0.455 -7.731 1.00 61.22 94 ILE A C 1
ATOM 714 O O . ILE A 1 94 ? -5.703 1.267 -6.813 1.00 61.22 94 ILE A O 1
ATOM 718 N N . LEU A 1 95 ? -6.637 -0.138 -8.293 1.00 57.66 95 LEU A N 1
ATOM 719 C CA . LEU A 1 95 ? -7.989 0.046 -7.778 1.00 57.66 95 LEU A CA 1
ATOM 720 C C . LEU A 1 95 ? -8.159 -0.694 -6.449 1.00 57.66 95 LEU A C 1
ATOM 722 O O . LEU A 1 95 ? -7.728 -1.835 -6.287 1.00 57.66 95 LEU A O 1
ATOM 726 N N . ALA A 1 96 ? -8.823 -0.028 -5.505 1.00 58.25 96 ALA A N 1
ATOM 727 C CA . ALA A 1 96 ? -9.182 -0.603 -4.212 1.00 58.25 96 ALA A CA 1
ATOM 728 C C . ALA A 1 96 ? -10.236 -1.709 -4.335 1.00 58.25 96 ALA A C 1
ATOM 730 O O . ALA A 1 96 ? -10.341 -2.545 -3.446 1.00 58.25 96 ALA A O 1
ATOM 731 N N . ARG A 1 97 ? -11.046 -1.661 -5.403 1.00 56.41 97 ARG A N 1
ATOM 732 C CA . ARG A 1 97 ? -12.179 -2.552 -5.631 1.00 56.41 97 ARG A CA 1
ATOM 733 C C . ARG A 1 97 ? -12.125 -3.171 -7.033 1.00 56.41 97 ARG A C 1
ATOM 735 O O . ARG A 1 97 ? -12.081 -2.444 -8.019 1.00 56.41 97 ARG A O 1
ATOM 742 N N . SER A 1 98 ? -12.170 -4.498 -7.112 1.00 53.56 98 SER A N 1
ATOM 743 C CA . SER A 1 98 ? -12.368 -5.283 -8.325 1.00 53.56 98 SER A CA 1
ATOM 744 C C . SER A 1 98 ? -13.826 -5.169 -8.756 1.00 53.56 98 SER A C 1
ATOM 746 O O . SER A 1 98 ? -14.733 -5.345 -7.936 1.00 53.56 98 SER A O 1
ATOM 748 N N . GLU A 1 99 ? -14.060 -4.948 -10.048 1.00 51.50 99 GLU A N 1
ATOM 749 C CA . GLU A 1 99 ? -15.401 -4.941 -10.649 1.00 51.50 99 GLU A CA 1
ATOM 750 C C . GLU A 1 99 ? -16.145 -6.270 -10.435 1.00 51.50 99 GLU A C 1
ATOM 752 O O . GLU A 1 99 ? -17.372 -6.296 -10.371 1.00 51.50 99 GLU A O 1
ATOM 757 N N . THR A 1 100 ? -15.413 -7.373 -10.248 1.00 51.78 100 THR A N 1
ATOM 758 C CA . THR A 1 100 ? -15.982 -8.717 -10.066 1.00 51.78 100 THR A CA 1
ATOM 759 C C . THR A 1 100 ? -16.453 -9.011 -8.636 1.00 51.78 100 THR A C 1
ATOM 761 O O . THR A 1 100 ? -17.088 -10.036 -8.405 1.00 51.78 100 THR A O 1
ATOM 764 N N . GLY A 1 101 ? -16.196 -8.116 -7.672 1.00 46.22 101 GLY A N 1
ATOM 765 C CA . GLY A 1 101 ? -16.883 -8.083 -6.375 1.00 46.22 101 GLY A CA 1
ATOM 766 C C . GLY A 1 101 ? -16.652 -9.249 -5.402 1.00 46.22 101 GLY A C 1
ATOM 767 O O . GLY A 1 101 ? -17.347 -9.294 -4.389 1.00 46.22 101 GLY A O 1
ATOM 768 N N . VAL A 1 102 ? -15.718 -10.175 -5.654 1.00 45.78 102 VAL A N 1
ATOM 769 C CA . VAL A 1 102 ? -15.462 -11.324 -4.760 1.00 45.78 102 VAL A CA 1
ATOM 770 C C . VAL A 1 102 ? -14.389 -10.974 -3.714 1.00 45.78 102 VAL A C 1
ATOM 772 O O . VAL A 1 102 ? -13.228 -10.822 -4.092 1.00 45.78 102 VAL A O 1
ATOM 775 N N . PRO A 1 103 ? -14.720 -10.878 -2.407 1.00 52.62 103 PRO A N 1
ATOM 776 C CA . PRO A 1 103 ? -13.763 -10.446 -1.391 1.00 52.62 103 PRO A CA 1
ATOM 777 C C . PRO A 1 103 ? -12.754 -11.546 -1.032 1.00 52.62 103 PRO A C 1
ATOM 779 O O . PRO A 1 103 ? -13.123 -12.569 -0.441 1.00 52.62 103 PRO A O 1
ATOM 782 N N . GLY A 1 104 ? -11.472 -11.307 -1.306 1.00 52.03 104 GLY A N 1
ATOM 783 C CA . GLY A 1 104 ? -10.362 -12.206 -0.974 1.00 52.03 104 GLY A CA 1
ATOM 784 C C . GLY A 1 104 ? -10.176 -12.405 0.538 1.00 52.03 104 GLY A C 1
ATOM 785 O O . GLY A 1 104 ? -10.547 -11.572 1.374 1.00 52.03 104 GLY A O 1
ATOM 786 N N . SER A 1 105 ? -9.668 -13.574 0.928 1.00 57.88 105 SER A N 1
ATOM 787 C CA . SER A 1 105 ? -9.685 -14.094 2.299 1.00 57.88 105 SER A CA 1
ATOM 788 C C . SER A 1 105 ? -8.399 -13.810 3.086 1.00 57.88 105 SER A C 1
ATOM 790 O O . SER A 1 105 ? -7.464 -14.604 3.063 1.00 57.88 105 SER A O 1
ATOM 792 N N . ALA A 1 106 ? -8.388 -12.748 3.891 1.00 57.31 106 ALA A N 1
ATOM 793 C CA . ALA A 1 106 ? -7.495 -12.644 5.045 1.00 57.31 106 ALA A CA 1
ATOM 794 C C . ALA A 1 106 ? -8.170 -11.858 6.182 1.00 57.31 106 ALA A C 1
ATOM 796 O O . ALA A 1 106 ? -9.085 -11.067 5.959 1.00 57.31 106 ALA A O 1
ATOM 797 N N . SER A 1 107 ? -7.765 -12.124 7.425 1.00 60.44 107 SER A N 1
ATOM 798 C CA . SER A 1 107 ? -8.218 -11.402 8.619 1.00 60.44 107 SER A CA 1
ATOM 799 C C . SER A 1 107 ? -7.078 -10.521 9.117 1.00 60.44 107 SER A C 1
ATOM 801 O O . SER A 1 107 ? -5.998 -11.040 9.394 1.00 60.44 107 SER A O 1
ATOM 803 N N . ILE A 1 108 ? -7.336 -9.222 9.313 1.00 64.00 108 ILE A N 1
ATOM 804 C CA . ILE A 1 108 ? -6.380 -8.272 9.924 1.00 64.00 108 ILE A CA 1
ATOM 805 C C . ILE A 1 108 ? -6.014 -8.682 11.361 1.00 64.00 108 ILE A C 1
ATOM 807 O O . ILE A 1 108 ? -4.946 -8.349 11.865 1.00 64.00 108 ILE A O 1
ATOM 811 N N . GLY A 1 109 ? -6.893 -9.438 12.025 1.00 52.84 109 GLY A N 1
ATOM 812 C CA . GLY A 1 109 ? -6.818 -9.739 13.455 1.00 52.84 109 GLY A CA 1
ATOM 813 C C . GLY A 1 109 ? -5.808 -10.809 13.875 1.00 52.84 109 GLY A C 1
ATOM 814 O O . GLY A 1 109 ? -5.896 -11.273 15.008 1.00 52.84 109 GLY A O 1
ATOM 815 N N . LYS A 1 110 ? -4.879 -11.252 13.015 1.00 62.00 110 LYS A N 1
ATOM 816 C CA . LYS A 1 110 ? -3.779 -12.096 13.507 1.00 62.00 110 LYS A CA 1
ATOM 817 C C . LYS A 1 110 ? -2.873 -11.244 14.405 1.00 62.00 110 LYS A C 1
ATOM 819 O O . LYS A 1 110 ? -2.487 -10.146 14.025 1.00 62.00 110 LYS A O 1
ATOM 824 N N . LEU A 1 111 ? -2.505 -11.783 15.571 1.00 51.44 111 LEU A N 1
ATOM 825 C CA . LEU A 1 111 ? -1.533 -11.188 16.506 1.00 51.44 111 LEU A CA 1
ATOM 826 C C . LEU A 1 111 ? -0.154 -10.940 15.869 1.00 51.44 111 LEU A C 1
ATOM 828 O O . LEU A 1 111 ? 0.638 -10.158 16.384 1.00 51.44 111 LEU A O 1
ATOM 832 N N . SER A 1 112 ? 0.147 -11.609 14.755 1.00 58.25 112 SER A N 1
ATOM 833 C CA . SER A 1 112 ? 1.359 -11.374 13.979 1.00 58.25 112 SER A CA 1
ATOM 834 C C . SER A 1 112 ? 1.371 -9.973 13.373 1.00 58.25 112 SER A C 1
ATOM 836 O O . SER A 1 112 ? 0.339 -9.460 12.937 1.00 58.25 112 SER A O 1
ATOM 838 N N . VAL A 1 113 ? 2.564 -9.393 13.260 1.00 64.25 113 VAL A N 1
ATOM 839 C CA . VAL A 1 113 ? 2.768 -8.138 12.535 1.00 64.25 113 VAL A CA 1
ATOM 840 C C . VAL A 1 113 ? 2.241 -8.288 11.108 1.00 64.25 113 VAL A C 1
ATOM 842 O O . VAL A 1 113 ? 2.715 -9.135 10.351 1.00 64.25 113 VAL A O 1
ATOM 845 N N . LEU A 1 114 ? 1.267 -7.456 10.736 1.00 75.38 114 LEU A N 1
ATOM 846 C CA . LEU A 1 114 ? 0.770 -7.414 9.367 1.00 75.38 114 LEU A CA 1
ATOM 847 C C . LEU A 1 114 ? 1.856 -6.830 8.455 1.00 75.38 114 LEU A C 1
ATOM 849 O O . LEU A 1 114 ? 2.300 -5.690 8.640 1.00 75.38 114 LEU A O 1
ATOM 853 N N . LYS A 1 115 ? 2.253 -7.595 7.440 1.00 78.88 115 LYS A N 1
ATOM 854 C CA . LYS A 1 115 ? 3.092 -7.119 6.339 1.00 78.88 115 LYS A CA 1
ATOM 855 C C . LYS A 1 115 ? 2.217 -6.523 5.236 1.00 78.88 115 LYS A C 1
ATOM 857 O O . LYS A 1 115 ? 2.031 -7.121 4.187 1.00 78.88 115 LYS A O 1
ATOM 862 N N . ALA A 1 116 ? 1.638 -5.346 5.484 1.00 72.38 116 ALA A N 1
ATOM 863 C CA . ALA A 1 116 ? 0.635 -4.765 4.581 1.00 72.38 116 ALA A CA 1
ATOM 864 C C . ALA A 1 116 ? 1.158 -4.449 3.158 1.00 72.38 116 ALA A C 1
ATOM 866 O O . ALA A 1 116 ? 0.361 -4.257 2.247 1.00 72.38 116 ALA A O 1
ATOM 867 N N . SER A 1 117 ? 2.480 -4.430 2.950 1.00 70.62 117 SER A N 1
ATOM 868 C CA . SER A 1 117 ? 3.104 -4.297 1.626 1.00 70.62 117 SER A CA 1
ATOM 869 C C . SER A 1 117 ? 2.828 -5.493 0.710 1.00 70.62 117 SER A C 1
ATOM 871 O O . SER A 1 117 ? 2.663 -5.285 -0.489 1.00 70.62 117 SER A O 1
ATOM 873 N N . GLU A 1 118 ? 2.734 -6.704 1.272 1.00 77.06 118 GLU A N 1
ATOM 874 C CA . GLU A 1 118 ? 2.549 -7.970 0.539 1.00 77.06 118 GLU A CA 1
ATOM 875 C C . GLU A 1 118 ? 1.117 -8.150 0.003 1.00 77.06 118 GLU A C 1
ATOM 877 O O . GLU A 1 118 ? 0.869 -9.061 -0.778 1.00 77.06 118 GLU A O 1
ATOM 882 N N . TYR A 1 119 ? 0.181 -7.284 0.400 1.00 78.69 119 TYR A N 1
ATOM 883 C CA . TYR A 1 119 ? -1.218 -7.360 -0.013 1.00 78.69 119 TYR A CA 1
ATOM 884 C C . TYR A 1 119 ? -1.535 -6.342 -1.112 1.00 78.69 119 TYR A C 1
ATOM 886 O O . TYR A 1 119 ? -1.025 -5.214 -1.136 1.00 78.69 119 TYR A O 1
ATOM 894 N N . SER A 1 120 ? -2.415 -6.732 -2.026 1.00 78.69 120 SER A N 1
ATOM 895 C CA . SER A 1 120 ? -3.019 -5.840 -3.015 1.00 78.69 120 SER A CA 1
ATOM 896 C C . SER A 1 120 ? -3.946 -4.812 -2.352 1.00 78.69 120 SER A C 1
ATOM 898 O O . SER A 1 120 ? -4.393 -4.984 -1.215 1.00 78.69 120 SER A O 1
ATOM 900 N N . ALA A 1 121 ? -4.267 -3.728 -3.068 1.00 81.88 121 ALA A N 1
ATOM 901 C CA . ALA A 1 121 ? -5.247 -2.755 -2.579 1.00 81.88 121 ALA A CA 1
ATOM 902 C C . ALA A 1 121 ? -6.618 -3.409 -2.333 1.00 81.88 121 ALA A C 1
ATOM 904 O O . ALA A 1 121 ? -7.248 -3.123 -1.320 1.00 81.88 121 ALA A O 1
ATOM 905 N N . GLN A 1 122 ? -7.023 -4.341 -3.203 1.00 82.25 122 GLN A N 1
ATOM 906 C CA . GLN A 1 122 ? -8.242 -5.131 -3.039 1.00 82.25 122 GLN A CA 1
ATOM 907 C C . GLN A 1 122 ? -8.259 -5.903 -1.722 1.00 82.25 122 GLN A C 1
ATOM 909 O O . GLN A 1 122 ? -9.196 -5.787 -0.935 1.00 82.25 122 GLN A O 1
ATOM 914 N N . GLU A 1 123 ? -7.212 -6.683 -1.462 1.00 82.75 123 GLU A N 1
ATOM 915 C CA . GLU A 1 123 ? -7.145 -7.504 -0.256 1.00 82.75 123 GLU A CA 1
ATOM 916 C C . GLU A 1 123 ? -7.164 -6.643 1.002 1.00 82.75 123 GLU A C 1
ATOM 918 O O . GLU A 1 123 ? -7.830 -7.001 1.971 1.00 82.75 123 GLU A O 1
ATOM 923 N N . LEU A 1 124 ? -6.471 -5.499 0.985 1.00 86.81 124 LEU A N 1
ATOM 924 C CA . LEU A 1 124 ? -6.472 -4.538 2.088 1.00 86.81 124 LEU A CA 1
ATOM 925 C C . LEU A 1 124 ? -7.858 -3.927 2.305 1.00 86.81 124 LEU A C 1
ATOM 927 O O . LEU A 1 124 ? -8.314 -3.850 3.447 1.00 86.81 124 LEU A O 1
ATOM 931 N N . TYR A 1 125 ? -8.543 -3.540 1.228 1.00 87.75 125 TYR A N 1
ATOM 932 C CA . TYR A 1 125 ? -9.913 -3.036 1.280 1.00 87.75 125 TYR A CA 1
ATOM 933 C C . TYR A 1 125 ? -10.867 -4.085 1.873 1.00 87.75 125 TYR A C 1
ATOM 935 O O . TYR A 1 125 ? -11.625 -3.781 2.798 1.00 87.75 125 TYR A O 1
ATOM 943 N N . ASP A 1 126 ? -10.796 -5.338 1.418 1.00 84.56 126 ASP A N 1
ATOM 944 C CA . ASP A 1 126 ? -11.633 -6.438 1.915 1.00 84.56 126 ASP A CA 1
ATOM 945 C C . ASP A 1 126 ? -11.364 -6.738 3.388 1.00 84.56 126 ASP A C 1
ATOM 947 O O . ASP A 1 126 ? -12.281 -6.946 4.188 1.00 84.56 126 ASP A O 1
ATOM 951 N N . MET A 1 127 ? -10.087 -6.752 3.757 1.00 86.75 127 MET A N 1
ATOM 952 C CA . MET A 1 127 ? -9.626 -6.949 5.121 1.00 86.75 127 MET A CA 1
ATOM 953 C C . MET A 1 127 ? -10.165 -5.870 6.065 1.00 86.75 127 MET A C 1
ATOM 955 O O . MET A 1 127 ? -10.682 -6.197 7.139 1.00 86.75 127 MET A O 1
ATOM 959 N N . LEU A 1 128 ? -10.080 -4.601 5.662 1.00 88.81 128 LEU A N 1
ATOM 960 C CA . LEU A 1 128 ? -10.563 -3.453 6.430 1.00 88.81 128 LEU A CA 1
ATOM 961 C C . LEU A 1 128 ? -12.092 -3.449 6.517 1.00 88.81 128 LEU A C 1
ATOM 963 O O . LEU A 1 128 ? -12.641 -3.301 7.609 1.00 88.81 128 LEU A O 1
ATOM 967 N N . SER A 1 129 ? -12.777 -3.726 5.408 1.00 88.25 129 SER A N 1
ATOM 968 C CA . SER A 1 129 ? -14.238 -3.852 5.352 1.00 88.25 129 SER A CA 1
ATOM 969 C C . SER A 1 129 ? -14.751 -4.941 6.295 1.00 88.25 129 SER A C 1
ATOM 971 O O . SER A 1 129 ? -15.681 -4.714 7.065 1.00 88.25 129 SER A O 1
ATOM 973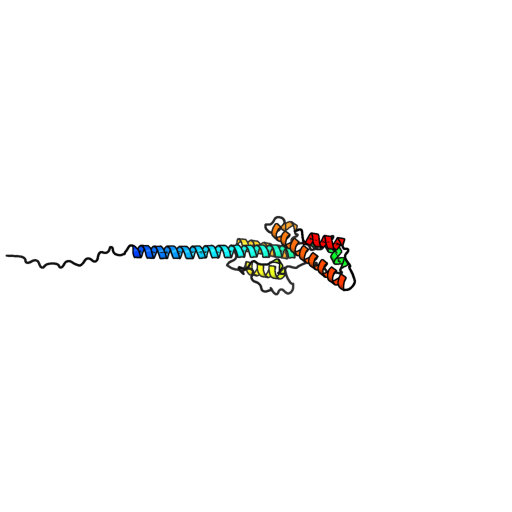 N N . LYS A 1 130 ? -14.100 -6.112 6.322 1.00 86.31 130 LYS A N 1
ATOM 974 C CA . LYS A 1 130 ? -14.418 -7.184 7.281 1.00 86.31 130 LYS A CA 1
ATOM 975 C C . LYS A 1 130 ? -14.141 -6.759 8.723 1.00 86.31 130 LYS A C 1
ATOM 977 O O . LYS A 1 130 ? -14.876 -7.153 9.624 1.00 86.31 130 LYS A O 1
ATOM 982 N N . GLN A 1 131 ? -13.080 -5.987 8.962 1.00 87.38 131 GLN A N 1
ATOM 983 C CA . GLN A 1 131 ? -12.686 -5.541 10.299 1.00 87.38 131 GLN A CA 1
ATOM 984 C C . GLN A 1 131 ? -13.627 -4.472 10.876 1.00 87.38 131 GLN A C 1
ATOM 986 O O . GLN A 1 131 ? -13.842 -4.457 12.090 1.00 87.38 131 GLN A O 1
ATOM 991 N N . LEU A 1 132 ? -14.226 -3.632 10.025 1.00 87.12 132 LEU A N 1
ATOM 992 C CA . LEU A 1 132 ? -15.171 -2.579 10.408 1.00 87.12 132 LEU A CA 1
ATOM 993 C C . LEU A 1 132 ? -16.336 -3.105 11.258 1.00 87.12 132 LEU A C 1
ATOM 995 O O . LEU A 1 132 ? -16.728 -2.462 12.227 1.00 87.12 132 LEU A O 1
ATOM 999 N N . TYR A 1 133 ? -16.863 -4.281 10.916 1.00 82.94 133 TYR A N 1
ATOM 1000 C CA . TYR A 1 133 ? -18.049 -4.857 11.559 1.00 82.94 133 TYR A CA 1
ATOM 1001 C C . TYR A 1 133 ? -17.732 -5.827 12.700 1.00 82.94 133 TYR A C 1
ATOM 1003 O O . TYR A 1 133 ? -18.645 -6.439 13.255 1.00 82.94 133 TYR A O 1
ATOM 1011 N N . LYS A 1 134 ? -16.454 -6.007 13.060 1.00 84.62 134 LYS A N 1
ATOM 1012 C CA . LYS A 1 134 ? -16.115 -6.909 14.162 1.00 84.62 134 LYS A CA 1
ATOM 1013 C C . LYS A 1 134 ? -16.395 -6.261 15.524 1.00 84.62 134 LYS A C 1
ATOM 1015 O O . LYS A 1 134 ? -16.061 -5.090 15.719 1.00 84.62 134 LYS A O 1
ATOM 1020 N N . PRO A 1 135 ? -16.938 -7.028 16.488 1.00 78.56 135 PRO A N 1
ATOM 1021 C CA . PRO A 1 135 ? -17.304 -6.517 17.812 1.00 78.56 135 PRO A CA 1
ATOM 1022 C C . PRO A 1 135 ? -16.094 -6.106 18.658 1.00 78.56 135 PRO A C 1
ATOM 1024 O O . PRO A 1 135 ? -16.225 -5.326 19.591 1.00 78.56 135 PRO A O 1
ATOM 1027 N N . ASP A 1 136 ? -14.913 -6.628 18.334 1.00 79.81 136 ASP A N 1
ATOM 1028 C CA . ASP A 1 136 ? -13.656 -6.353 19.022 1.00 79.81 136 ASP A CA 1
ATOM 1029 C C . ASP A 1 136 ? -12.881 -5.171 18.401 1.00 79.81 136 ASP A C 1
ATOM 1031 O O . ASP A 1 136 ? -11.728 -4.929 18.758 1.00 79.81 136 ASP A O 1
ATOM 1035 N N . THR A 1 137 ? -13.455 -4.465 17.420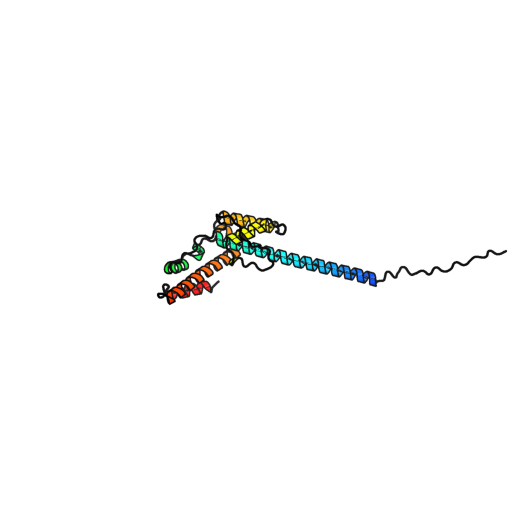 1.00 83.38 137 THR A N 1
ATOM 1036 C CA . THR A 1 137 ? -12.900 -3.221 16.860 1.00 83.38 137 THR A CA 1
ATOM 1037 C C . THR A 1 137 ? -13.415 -2.034 17.666 1.00 83.38 137 THR A C 1
ATOM 1039 O O . THR A 1 137 ? -14.626 -1.865 17.800 1.00 83.38 137 THR A O 1
ATOM 1042 N N . SER A 1 138 ? -12.514 -1.193 18.177 1.00 86.81 138 SER A N 1
ATOM 1043 C CA . SER A 1 138 ? -12.914 -0.002 18.931 1.00 86.81 138 SER A CA 1
ATOM 1044 C C . SER A 1 138 ? -13.683 0.996 18.044 1.00 86.81 138 SER A C 1
ATOM 1046 O O . SER A 1 138 ? -13.425 1.065 16.837 1.00 86.81 138 SER A O 1
ATOM 1048 N N . PRO A 1 139 ? -14.600 1.808 18.606 1.00 87.50 139 PRO A N 1
ATOM 1049 C CA . PRO A 1 139 ? -15.324 2.828 17.841 1.00 87.50 139 PRO A CA 1
ATOM 1050 C C . PRO A 1 139 ? -14.401 3.813 17.110 1.00 87.50 139 PRO A C 1
ATOM 1052 O O . PRO A 1 139 ? -14.696 4.220 15.987 1.00 87.50 139 PRO A O 1
ATOM 1055 N N . GLU A 1 140 ? -13.260 4.151 17.718 1.00 88.62 140 GLU A N 1
ATOM 1056 C CA . GLU A 1 140 ? -12.221 4.971 17.090 1.00 88.62 140 GLU A CA 1
ATOM 1057 C C . GLU A 1 140 ? -11.696 4.303 15.812 1.00 88.62 140 GLU A C 1
ATOM 1059 O O . GLU A 1 140 ? -11.720 4.903 14.735 1.00 88.62 140 GLU A O 1
ATOM 1064 N N . MET A 1 141 ? -11.292 3.032 15.902 1.00 89.69 141 MET A N 1
ATOM 1065 C CA . MET A 1 141 ? -10.770 2.297 14.753 1.00 89.69 141 MET A CA 1
ATOM 1066 C C . MET A 1 141 ? -11.833 2.056 13.681 1.00 89.69 141 MET A C 1
ATOM 1068 O O . MET A 1 141 ? -11.516 2.102 12.495 1.00 89.69 141 MET A O 1
ATOM 1072 N N . GLN A 1 142 ? -13.100 1.868 14.056 1.00 90.31 142 GLN A N 1
ATOM 1073 C CA . GLN A 1 142 ? -14.204 1.807 13.093 1.00 90.31 142 GLN A CA 1
ATOM 1074 C C . GLN A 1 142 ? -14.355 3.120 12.313 1.00 90.31 142 GLN A C 1
ATOM 1076 O O . GLN A 1 142 ? -14.537 3.091 11.094 1.00 90.31 142 GLN A O 1
ATOM 1081 N N . GLY A 1 143 ? -14.259 4.268 12.994 1.00 89.06 143 GLY A N 1
ATOM 1082 C CA . GLY A 1 143 ? -14.293 5.586 12.356 1.00 89.06 143 GLY A CA 1
ATOM 1083 C C . GLY A 1 143 ? -13.154 5.766 11.354 1.00 89.06 143 GLY A C 1
ATOM 1084 O O . GLY A 1 143 ? -13.391 6.146 10.206 1.00 89.06 143 GLY A O 1
ATOM 1085 N N . LYS A 1 144 ? -11.938 5.393 11.761 1.00 91.00 144 LYS A N 1
ATOM 1086 C CA . LYS A 1 144 ? -10.735 5.411 10.919 1.00 91.00 144 LYS A CA 1
ATOM 1087 C C . LYS A 1 144 ? -10.866 4.523 9.682 1.00 91.00 144 LYS A C 1
ATOM 1089 O O . LYS A 1 144 ? -10.636 4.984 8.567 1.00 91.00 144 LYS A O 1
ATOM 1094 N N . ILE A 1 145 ? -11.298 3.273 9.863 1.00 91.62 145 ILE A N 1
ATOM 1095 C CA . ILE A 1 145 ? -11.535 2.335 8.758 1.00 91.62 145 ILE A CA 1
ATOM 1096 C C . ILE A 1 145 ? -12.548 2.920 7.767 1.00 91.62 145 ILE A C 1
ATOM 1098 O O . ILE A 1 145 ? -12.289 2.928 6.568 1.00 91.62 145 ILE A O 1
ATOM 1102 N N . ARG A 1 146 ? -13.682 3.447 8.250 1.00 90.50 146 ARG A N 1
ATOM 1103 C CA . ARG A 1 146 ? -14.733 4.004 7.385 1.00 90.50 146 ARG A CA 1
ATOM 1104 C C . ARG A 1 146 ? -14.222 5.172 6.541 1.00 90.50 146 ARG A C 1
ATOM 1106 O O . ARG A 1 146 ? -14.446 5.178 5.335 1.00 90.50 146 ARG A O 1
ATOM 1113 N N . ALA A 1 147 ? -13.506 6.111 7.160 1.00 88.94 147 ALA A N 1
ATOM 1114 C CA . ALA A 1 147 ? -12.926 7.251 6.454 1.00 88.94 147 ALA A CA 1
ATOM 1115 C C . ALA A 1 147 ? -11.934 6.806 5.368 1.00 88.94 147 ALA A C 1
ATOM 1117 O O . ALA A 1 147 ? -11.934 7.339 4.263 1.00 88.94 147 ALA A O 1
ATOM 1118 N N . VAL A 1 148 ? -11.105 5.801 5.662 1.00 89.31 148 VAL A N 1
ATOM 1119 C CA . VAL A 1 148 ? -10.113 5.272 4.718 1.00 89.31 148 VAL A CA 1
ATOM 1120 C C . VAL A 1 148 ? -10.759 4.561 3.533 1.00 89.31 148 VAL A C 1
ATOM 1122 O O . VAL A 1 148 ? -10.345 4.800 2.400 1.00 89.31 148 VAL A O 1
ATOM 1125 N N . LEU A 1 149 ? -11.778 3.730 3.769 1.00 88.69 149 LEU A N 1
ATOM 1126 C CA . LEU A 1 149 ? -12.518 3.066 2.690 1.00 88.69 149 LEU A CA 1
ATOM 1127 C C . LEU A 1 149 ? -13.189 4.099 1.771 1.00 88.69 149 LEU A C 1
ATOM 1129 O O . LEU A 1 149 ? -13.066 4.001 0.554 1.00 88.69 149 LEU A O 1
ATOM 1133 N N . GLU A 1 150 ? -13.804 5.136 2.344 1.00 86.94 150 GLU A N 1
ATOM 1134 C CA . GLU A 1 150 ? -14.416 6.230 1.582 1.00 86.94 150 GLU A CA 1
ATOM 1135 C C . GLU A 1 150 ? -13.382 7.021 0.763 1.00 86.94 150 GLU A C 1
ATOM 1137 O O . GLU A 1 150 ? -13.620 7.338 -0.404 1.00 86.94 150 GLU A O 1
ATOM 1142 N N . MET A 1 151 ? -12.215 7.321 1.344 1.00 84.56 151 MET A N 1
ATOM 1143 C CA . MET A 1 151 ? -11.122 7.986 0.626 1.00 84.56 151 MET A CA 1
ATOM 1144 C C . MET A 1 151 ? -10.615 7.138 -0.545 1.00 84.56 151 MET A C 1
ATOM 1146 O O . MET A 1 151 ? -10.434 7.674 -1.639 1.00 84.56 151 MET A O 1
ATOM 1150 N N . ALA A 1 152 ? -10.423 5.833 -0.328 1.00 83.00 152 ALA A N 1
ATOM 1151 C CA . ALA A 1 152 ? -9.960 4.896 -1.347 1.00 83.00 152 ALA A CA 1
ATOM 1152 C C . ALA A 1 152 ? -10.959 4.750 -2.510 1.00 83.00 152 ALA A C 1
ATOM 1154 O O . ALA A 1 152 ? -10.543 4.655 -3.662 1.00 83.00 152 ALA A O 1
ATOM 1155 N N . GLU A 1 153 ? -12.267 4.775 -2.233 1.00 81.94 153 GLU A N 1
ATOM 1156 C CA . GLU A 1 153 ? -13.322 4.716 -3.257 1.00 81.94 153 GLU A CA 1
ATOM 1157 C C . GLU A 1 153 ? -13.436 6.000 -4.075 1.00 81.94 153 GLU A C 1
ATOM 1159 O O . GLU A 1 153 ? -13.605 5.956 -5.292 1.00 81.94 153 GLU A O 1
ATOM 1164 N N . LYS A 1 154 ? -13.348 7.158 -3.412 1.00 76.19 154 LYS A N 1
ATOM 1165 C CA . LYS A 1 154 ? -13.510 8.462 -4.067 1.00 76.19 154 LYS A CA 1
ATOM 1166 C C . LYS A 1 154 ? -12.289 8.883 -4.881 1.00 76.19 154 LYS A C 1
ATOM 1168 O O . LYS A 1 154 ? -12.374 9.856 -5.627 1.00 76.19 154 LYS A O 1
ATOM 1173 N N . GLY A 1 155 ? -11.157 8.193 -4.729 1.00 66.62 155 GLY A N 1
ATOM 1174 C CA . GLY A 1 155 ? -9.900 8.595 -5.358 1.00 66.62 155 GLY A CA 1
ATOM 1175 C C . GLY A 1 155 ? -9.433 9.973 -4.882 1.00 66.62 155 GLY A C 1
ATOM 1176 O O . GLY A 1 155 ? -8.827 10.716 -5.655 1.00 66.62 155 GLY A O 1
ATOM 1177 N N . SER A 1 156 ? -9.764 10.344 -3.638 1.00 57.72 156 SER A N 1
ATOM 1178 C CA . SER A 1 156 ? -9.436 11.650 -3.063 1.00 57.72 156 SER A CA 1
ATOM 1179 C C . SER A 1 156 ? -7.935 11.916 -3.205 1.00 57.72 156 SER A C 1
ATOM 1181 O O . SER A 1 156 ? -7.119 11.156 -2.694 1.00 57.72 156 SER A O 1
ATOM 1183 N N . GLY A 1 157 ? -7.556 12.975 -3.925 1.00 57.34 157 GLY A N 1
ATOM 1184 C CA . GLY A 1 157 ? -6.154 13.251 -4.254 1.00 57.34 157 GLY A CA 1
ATOM 1185 C C . GLY A 1 157 ? -5.229 13.286 -3.029 1.00 57.34 157 GLY A C 1
ATOM 1186 O O . GLY A 1 157 ? -5.649 13.624 -1.921 1.00 57.34 157 GLY A O 1
ATOM 1187 N N . SER A 1 158 ? -3.945 12.979 -3.242 1.00 58.34 158 SER A N 1
ATOM 1188 C CA . SER A 1 158 ? -2.904 12.854 -2.203 1.00 58.34 158 SER A CA 1
ATOM 1189 C C . SER A 1 158 ? -2.772 14.054 -1.250 1.00 58.34 158 SER A C 1
ATOM 1191 O O . SER A 1 158 ? -2.277 13.910 -0.131 1.00 58.34 158 SER A O 1
ATOM 1193 N N . GLU A 1 159 ? -3.250 15.234 -1.650 1.00 60.56 159 GLU A N 1
ATOM 1194 C CA . GLU A 1 159 ? -3.286 16.446 -0.828 1.00 60.56 159 GLU A CA 1
ATOM 1195 C C . GLU A 1 159 ? -4.147 16.289 0.435 1.00 60.56 159 GLU A C 1
ATOM 1197 O O . GLU A 1 159 ? -3.792 16.815 1.492 1.00 60.56 159 GLU A O 1
ATOM 1202 N N . HIS A 1 160 ? -5.217 15.491 0.369 1.00 61.62 160 HIS A N 1
ATOM 1203 C CA . HIS A 1 160 ? -6.062 15.209 1.528 1.00 61.62 160 HIS A CA 1
ATOM 1204 C C . HIS A 1 160 ? -5.363 14.332 2.574 1.00 61.62 160 HIS A C 1
ATOM 1206 O O . HIS A 1 160 ? -5.688 14.436 3.752 1.00 61.62 160 HIS A O 1
ATOM 1212 N N . ILE A 1 161 ? -4.365 13.530 2.183 1.00 69.62 161 ILE A N 1
ATOM 1213 C CA . ILE A 1 161 ? -3.651 12.608 3.080 1.00 69.62 161 ILE A CA 1
ATOM 1214 C C . ILE A 1 161 ? -2.581 13.334 3.897 1.00 69.62 161 ILE A C 1
ATOM 1216 O O . ILE A 1 161 ? -2.395 13.015 5.071 1.00 69.62 161 ILE A O 1
ATOM 1220 N N . ARG A 1 162 ? -1.906 14.339 3.317 1.00 65.06 162 ARG A N 1
ATOM 1221 C CA . ARG A 1 162 ? -0.794 15.075 3.961 1.00 65.06 162 ARG A CA 1
ATOM 1222 C C . ARG A 1 162 ? -1.165 15.751 5.284 1.00 65.06 162 ARG A C 1
ATOM 1224 O O . ARG A 1 162 ? -0.278 16.118 6.043 1.00 65.06 162 ARG A O 1
ATOM 1231 N N . ARG A 1 163 ? -2.460 15.931 5.559 1.00 69.06 163 ARG A N 1
ATOM 1232 C CA . ARG A 1 163 ? -2.984 16.523 6.802 1.00 69.06 163 ARG A CA 1
ATOM 1233 C C . ARG A 1 163 ? -3.599 15.494 7.755 1.00 69.06 163 ARG A C 1
ATOM 1235 O O . ARG A 1 163 ? -4.300 15.876 8.686 1.00 69.06 163 ARG A O 1
ATOM 1242 N N . THR A 1 164 ? -3.378 14.204 7.513 1.00 75.25 164 THR A N 1
ATOM 1243 C CA . THR A 1 164 ? -3.932 13.104 8.315 1.00 75.25 164 THR A CA 1
ATOM 1244 C C . THR A 1 164 ? -2.836 12.361 9.068 1.00 75.25 164 THR A C 1
ATOM 1246 O O . THR A 1 164 ? -1.668 12.401 8.687 1.00 75.25 164 THR A O 1
ATOM 1249 N N . GLU A 1 165 ? -3.232 11.598 10.087 1.00 79.00 165 GLU A N 1
ATOM 1250 C CA . GLU A 1 165 ? -2.356 10.668 10.819 1.00 79.00 165 GLU A CA 1
ATOM 1251 C C . GLU A 1 165 ? -1.738 9.567 9.931 1.00 79.00 165 GLU A C 1
ATOM 1253 O O . GLU A 1 165 ? -0.826 8.862 10.357 1.00 79.00 165 GLU A O 1
ATOM 1258 N N . TYR A 1 166 ? -2.207 9.420 8.687 1.00 81.94 166 TYR A N 1
ATOM 1259 C CA . TYR A 1 166 ? -1.684 8.453 7.727 1.00 81.94 166 TYR A CA 1
ATOM 1260 C 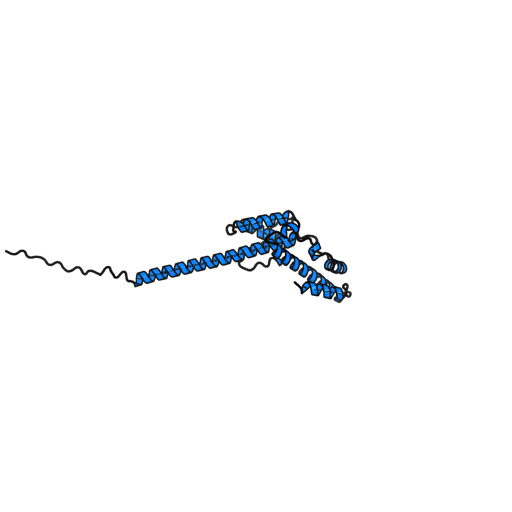C . TYR A 1 166 ? -0.528 8.981 6.881 1.00 81.94 166 TYR A C 1
ATOM 1262 O O . TYR A 1 166 ? 0.077 8.177 6.179 1.00 81.94 166 TYR A O 1
ATOM 1270 N N . ALA A 1 167 ? -0.210 10.280 6.926 1.00 80.75 167 ALA A N 1
ATOM 1271 C CA . ALA A 1 167 ? 0.768 10.901 6.028 1.00 80.75 167 ALA A CA 1
ATOM 1272 C C . ALA A 1 167 ? 2.118 10.162 6.012 1.00 80.75 167 ALA A C 1
ATOM 1274 O O . ALA A 1 167 ? 2.553 9.714 4.953 1.00 80.75 167 ALA A O 1
ATOM 1275 N N . GLU A 1 168 ? 2.720 9.941 7.183 1.00 80.94 168 GLU A N 1
ATOM 1276 C CA . GLU A 1 168 ? 4.016 9.256 7.308 1.00 80.94 168 GLU A CA 1
ATOM 1277 C C . GLU A 1 168 ? 3.954 7.782 6.878 1.00 80.94 168 GLU A C 1
ATOM 1279 O O . GLU A 1 168 ? 4.885 7.248 6.275 1.00 80.94 168 GLU A O 1
ATOM 1284 N N . ILE A 1 169 ? 2.848 7.096 7.191 1.00 81.88 169 ILE A N 1
ATOM 1285 C CA . ILE A 1 169 ? 2.665 5.684 6.833 1.00 81.88 169 ILE A CA 1
ATOM 1286 C C . ILE A 1 169 ? 2.517 5.558 5.313 1.00 81.88 169 ILE A C 1
ATOM 1288 O O . ILE A 1 169 ? 3.122 4.675 4.707 1.00 81.88 169 ILE A O 1
ATOM 1292 N N . VAL A 1 170 ? 1.732 6.445 4.701 1.00 82.44 170 VAL A N 1
ATOM 1293 C CA . VAL A 1 170 ? 1.501 6.486 3.256 1.00 82.44 170 VAL A CA 1
ATOM 1294 C C . VAL A 1 170 ? 2.785 6.813 2.508 1.00 82.44 170 VAL A C 1
ATOM 1296 O O . VAL A 1 170 ? 3.083 6.127 1.536 1.00 82.44 170 VAL A O 1
ATOM 1299 N N . GLU A 1 171 ? 3.563 7.791 2.975 1.00 82.12 171 GLU A N 1
ATOM 1300 C CA . GLU A 1 171 ? 4.864 8.139 2.391 1.00 82.12 171 GLU A CA 1
ATOM 1301 C C . GLU A 1 171 ? 5.817 6.939 2.410 1.00 82.12 171 GLU A C 1
ATOM 1303 O O . GLU A 1 171 ? 6.304 6.521 1.363 1.00 82.12 171 GLU A O 1
ATOM 1308 N N . ARG A 1 172 ? 5.949 6.265 3.559 1.00 82.56 172 ARG A N 1
ATOM 1309 C CA . ARG A 1 172 ? 6.775 5.055 3.671 1.00 82.56 172 ARG A CA 1
ATOM 1310 C C . ARG A 1 172 ? 6.333 3.941 2.717 1.00 82.56 172 ARG A C 1
ATOM 1312 O O . ARG A 1 172 ? 7.169 3.240 2.151 1.00 82.56 172 ARG A O 1
ATOM 1319 N N . TYR A 1 173 ? 5.026 3.725 2.550 1.00 82.19 173 TYR A N 1
ATOM 1320 C CA . TYR A 1 173 ? 4.531 2.726 1.597 1.00 82.19 173 TYR A CA 1
ATOM 1321 C C . TYR A 1 173 ? 4.727 3.159 0.142 1.00 82.19 173 TYR A C 1
ATOM 1323 O O . TYR A 1 173 ? 5.033 2.305 -0.687 1.00 82.19 173 TYR A O 1
ATOM 1331 N N . ALA A 1 174 ? 4.593 4.447 -0.169 1.00 79.88 174 ALA A N 1
ATOM 1332 C CA . ALA A 1 174 ? 4.872 4.987 -1.496 1.00 79.88 174 ALA A CA 1
ATOM 1333 C C . ALA A 1 174 ? 6.349 4.805 -1.877 1.00 79.88 174 ALA A C 1
ATOM 1335 O O . ALA A 1 174 ? 6.647 4.376 -2.992 1.00 79.88 174 ALA A O 1
ATOM 1336 N N . ASP A 1 175 ? 7.263 5.040 -0.935 1.00 81.38 175 ASP A N 1
ATOM 1337 C CA . ASP A 1 175 ? 8.695 4.802 -1.126 1.00 81.38 175 ASP A CA 1
ATOM 1338 C C . ASP A 1 175 ? 9.004 3.320 -1.347 1.00 81.38 175 ASP A C 1
ATOM 1340 O O . ASP A 1 175 ? 9.789 2.976 -2.231 1.00 81.38 175 ASP A O 1
ATOM 1344 N N . ASN A 1 176 ? 8.346 2.421 -0.610 1.00 81.94 176 ASN A N 1
ATOM 1345 C CA . ASN A 1 176 ? 8.483 0.981 -0.840 1.00 81.94 176 ASN A CA 1
ATOM 1346 C C . ASN A 1 176 ? 7.991 0.579 -2.238 1.00 81.94 176 ASN A C 1
ATOM 1348 O O . ASN A 1 176 ? 8.698 -0.134 -2.941 1.00 81.94 176 ASN A O 1
ATOM 1352 N N . ILE A 1 177 ? 6.839 1.096 -2.682 1.00 79.12 177 ILE A N 1
ATOM 1353 C CA . ILE A 1 177 ? 6.333 0.864 -4.047 1.00 79.12 177 ILE A CA 1
ATOM 1354 C C . ILE A 1 177 ? 7.358 1.347 -5.081 1.00 79.12 177 ILE A C 1
ATOM 1356 O O . ILE A 1 177 ? 7.653 0.646 -6.047 1.00 79.12 177 ILE A O 1
ATOM 1360 N N . LYS A 1 178 ? 7.949 2.525 -4.868 1.00 81.25 178 LYS A N 1
ATOM 1361 C CA . LYS A 1 178 ? 8.988 3.068 -5.749 1.00 81.25 178 LYS A CA 1
ATOM 1362 C C . LYS A 1 178 ? 10.228 2.175 -5.804 1.00 81.25 178 LYS A C 1
ATOM 1364 O O . LYS A 1 178 ? 10.768 1.961 -6.889 1.00 81.25 178 LYS A O 1
ATOM 1369 N N . LYS A 1 179 ? 10.671 1.633 -4.667 1.00 82.81 179 LYS A N 1
ATOM 1370 C CA . LYS A 1 179 ? 11.791 0.681 -4.601 1.00 82.81 179 LYS A CA 1
ATOM 1371 C C . LYS A 1 179 ? 11.479 -0.620 -5.332 1.00 82.81 179 LYS A C 1
ATOM 1373 O O . LYS A 1 179 ? 12.347 -1.123 -6.044 1.00 82.81 179 LYS A O 1
ATOM 1378 N N . ASP A 1 180 ? 10.259 -1.134 -5.213 1.00 82.62 180 ASP A N 1
ATOM 1379 C CA . ASP A 1 180 ? 9.833 -2.344 -5.922 1.00 82.62 180 ASP A CA 1
ATOM 1380 C C . ASP A 1 180 ? 9.850 -2.123 -7.443 1.00 82.62 180 ASP A C 1
ATOM 1382 O O . ASP A 1 180 ? 10.399 -2.941 -8.183 1.00 82.62 180 ASP A O 1
ATOM 1386 N N . VAL A 1 181 ? 9.357 -0.970 -7.913 1.00 82.31 181 VAL A N 1
ATOM 1387 C CA . VAL A 1 181 ? 9.424 -0.579 -9.334 1.00 82.31 181 VAL A CA 1
ATOM 1388 C C . VAL A 1 181 ? 10.873 -0.488 -9.820 1.00 82.31 181 VAL A C 1
ATOM 1390 O O . VAL A 1 181 ? 11.212 -1.053 -10.857 1.00 82.31 181 VAL A O 1
ATOM 1393 N N . ILE A 1 182 ? 11.749 0.180 -9.063 1.00 85.94 182 ILE A N 1
ATOM 1394 C CA . ILE A 1 182 ? 13.179 0.289 -9.398 1.00 85.94 182 ILE A CA 1
ATOM 1395 C C . ILE A 1 182 ? 13.843 -1.091 -9.451 1.00 85.94 182 ILE A C 1
ATOM 1397 O O . ILE A 1 182 ? 14.618 -1.364 -10.365 1.00 85.94 182 ILE A O 1
ATOM 1401 N N . SER A 1 183 ? 13.508 -1.976 -8.513 1.00 86.81 183 SER A N 1
ATOM 1402 C CA . SER A 1 183 ? 14.019 -3.350 -8.486 1.00 86.81 183 SER A CA 1
ATOM 1403 C C . SER A 1 183 ? 13.593 -4.124 -9.736 1.00 86.81 183 SER A C 1
ATOM 1405 O O . SER A 1 183 ? 14.411 -4.821 -10.334 1.00 86.81 183 SER A O 1
ATOM 1407 N N . GLY A 1 184 ? 12.342 -3.951 -10.176 1.00 85.44 184 GLY A N 1
ATOM 1408 C CA . GLY A 1 184 ? 11.845 -4.516 -11.431 1.00 85.44 184 GLY A CA 1
ATOM 1409 C C . GLY A 1 184 ? 12.613 -4.010 -12.656 1.00 85.44 184 GLY A C 1
ATOM 1410 O O . GLY A 1 184 ? 12.987 -4.808 -13.511 1.00 85.44 184 GLY A O 1
ATOM 1411 N N . ILE A 1 185 ? 12.912 -2.707 -12.714 1.00 86.88 185 ILE A N 1
ATOM 1412 C CA . ILE A 1 185 ? 13.703 -2.097 -13.798 1.00 86.88 185 ILE A CA 1
ATOM 1413 C C . ILE A 1 185 ? 15.122 -2.674 -13.835 1.00 86.88 185 ILE A C 1
ATOM 1415 O O . ILE A 1 185 ? 15.609 -3.054 -14.899 1.00 86.88 185 ILE A O 1
ATOM 1419 N N . LEU A 1 186 ? 15.790 -2.768 -12.682 1.00 88.38 186 LEU A N 1
ATOM 1420 C CA . LEU A 1 186 ? 17.141 -3.329 -12.588 1.00 88.38 186 LEU A CA 1
ATOM 1421 C C . LEU A 1 186 ? 17.174 -4.808 -13.002 1.00 88.38 186 LEU A C 1
ATOM 1423 O O . LEU A 1 186 ? 18.084 -5.225 -13.719 1.00 88.38 186 LEU A O 1
ATOM 1427 N N . LEU A 1 187 ? 16.158 -5.585 -12.617 1.00 88.38 187 LEU A N 1
ATOM 1428 C CA . LEU A 1 187 ? 16.027 -6.984 -13.022 1.00 88.38 187 LEU A CA 1
ATOM 1429 C C . LEU A 1 187 ? 15.816 -7.122 -14.536 1.00 88.38 187 LEU A C 1
ATOM 1431 O O . LEU A 1 187 ? 16.505 -7.907 -15.185 1.00 88.38 187 LEU A O 1
ATOM 1435 N N . ALA A 1 188 ? 14.899 -6.342 -15.113 1.00 85.94 188 ALA A N 1
ATOM 1436 C CA . ALA A 1 188 ? 14.646 -6.343 -16.552 1.00 85.94 188 ALA A CA 1
ATOM 1437 C C . ALA A 1 188 ? 15.883 -5.902 -17.353 1.00 85.94 188 ALA A C 1
ATOM 1439 O O . ALA A 1 188 ? 16.168 -6.456 -18.417 1.00 85.94 188 ALA A O 1
ATOM 1440 N N . HIS A 1 189 ? 16.661 -4.951 -16.831 1.00 88.88 189 HIS A N 1
ATOM 1441 C CA . HIS A 1 189 ? 17.945 -4.575 -17.415 1.00 88.88 189 HIS A CA 1
ATOM 1442 C C . HIS A 1 189 ? 18.949 -5.735 -17.401 1.00 88.88 189 HIS A C 1
ATOM 1444 O O . HIS A 1 189 ? 19.555 -6.009 -18.435 1.00 88.88 189 HIS A O 1
ATOM 1450 N N . ALA A 1 190 ? 19.096 -6.438 -16.273 1.00 86.62 190 ALA A N 1
ATOM 1451 C CA . ALA A 1 190 ? 19.994 -7.588 -16.163 1.00 86.62 190 ALA A CA 1
ATOM 1452 C C . ALA A 1 190 ? 19.635 -8.697 -17.169 1.00 86.62 190 ALA A C 1
ATOM 1454 O O . ALA A 1 190 ? 20.509 -9.180 -17.883 1.00 86.62 190 ALA A O 1
ATOM 1455 N N . ILE A 1 191 ? 18.343 -9.018 -17.310 1.00 86.00 191 ILE A N 1
ATOM 1456 C CA . ILE A 1 191 ? 17.858 -10.001 -18.294 1.00 86.00 191 ILE A CA 1
ATOM 1457 C C . ILE A 1 191 ? 18.201 -9.571 -19.729 1.00 86.00 191 ILE A C 1
ATOM 1459 O O . ILE A 1 191 ? 18.652 -10.387 -20.530 1.00 86.00 191 ILE A O 1
ATOM 1463 N N . ASN A 1 192 ? 18.022 -8.290 -20.065 1.00 86.44 192 ASN A N 1
ATOM 1464 C CA . ASN A 1 192 ? 18.366 -7.776 -21.394 1.00 86.44 192 ASN A CA 1
ATOM 1465 C C . ASN A 1 192 ? 19.873 -7.840 -21.675 1.00 86.44 192 ASN A C 1
ATOM 1467 O O . ASN A 1 192 ? 20.273 -8.198 -22.784 1.00 86.44 192 ASN A O 1
ATOM 1471 N N . CYS A 1 193 ? 20.715 -7.551 -20.680 1.00 86.00 193 CYS A N 1
ATOM 1472 C CA . CYS A 1 193 ? 22.165 -7.694 -20.808 1.00 86.00 193 CYS A CA 1
ATOM 1473 C C . CYS A 1 193 ? 22.575 -9.121 -21.195 1.00 86.00 193 CYS A C 1
ATOM 1475 O O . CYS A 1 193 ? 23.479 -9.275 -22.015 1.00 86.00 193 CYS A O 1
ATOM 1477 N N . ASP A 1 194 ? 21.875 -10.134 -20.681 1.00 81.56 194 ASP A N 1
ATOM 1478 C CA . ASP A 1 194 ? 22.134 -11.541 -21.000 1.00 81.56 194 ASP A CA 1
ATOM 1479 C C . ASP 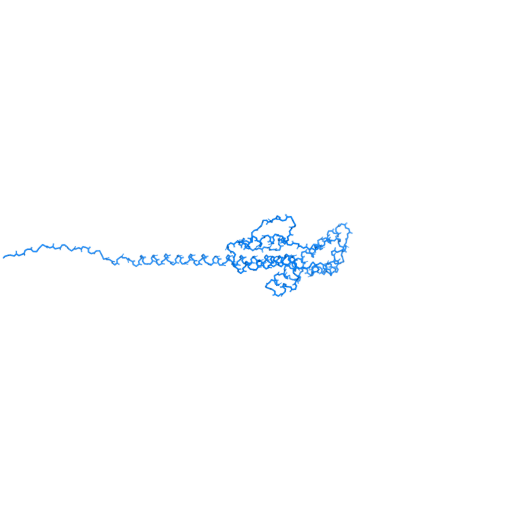A 1 194 ? 21.617 -11.954 -22.394 1.00 81.56 194 ASP A C 1
ATOM 1481 O O . ASP A 1 194 ? 22.149 -12.889 -22.993 1.00 81.56 194 ASP A O 1
ATOM 1485 N N . GLN A 1 195 ? 20.586 -11.279 -22.925 1.00 78.50 195 GLN A N 1
ATOM 1486 C CA . GLN A 1 195 ? 19.862 -11.703 -24.138 1.00 78.50 195 GLN A CA 1
ATOM 1487 C C . GLN A 1 195 ? 20.150 -10.872 -25.400 1.00 78.50 195 GLN A C 1
ATOM 1489 O O . GLN A 1 195 ? 20.027 -11.391 -26.509 1.00 78.50 195 GLN A O 1
ATOM 1494 N N . GLY A 1 196 ? 20.522 -9.598 -25.265 1.00 72.69 196 GLY A N 1
ATOM 1495 C CA . GLY A 1 196 ? 20.656 -8.679 -26.406 1.00 72.69 196 GLY A CA 1
ATOM 1496 C C . GLY A 1 196 ? 21.560 -7.466 -26.175 1.00 72.69 196 GLY A C 1
ATOM 1497 O O . GLY A 1 196 ? 21.757 -6.671 -27.094 1.00 72.69 196 GLY A O 1
ATOM 1498 N N . GLY A 1 197 ? 22.142 -7.338 -24.980 1.00 75.88 197 GLY A N 1
ATOM 1499 C CA . GLY A 1 197 ? 22.994 -6.219 -24.590 1.00 75.88 197 GLY A CA 1
ATOM 1500 C C . GLY A 1 197 ? 22.254 -5.131 -23.796 1.00 75.88 197 GLY A C 1
ATOM 1501 O O . GLY A 1 197 ? 21.029 -5.143 -23.673 1.00 75.88 197 GLY A O 1
ATOM 1502 N N . PRO A 1 198 ? 22.997 -4.187 -23.194 1.00 82.12 198 PRO A N 1
ATOM 1503 C CA . PRO A 1 198 ? 22.436 -3.226 -22.252 1.00 82.12 198 PRO A CA 1
ATOM 1504 C C . PRO A 1 198 ? 21.567 -2.166 -22.942 1.00 82.12 198 PRO A C 1
ATOM 1506 O O . PRO A 1 198 ? 22.043 -1.412 -23.787 1.00 82.12 198 PRO A O 1
ATOM 1509 N N . LEU A 1 199 ? 20.311 -2.047 -22.502 1.00 86.25 199 LEU A N 1
ATOM 1510 C CA . LEU A 1 199 ? 19.389 -0.976 -22.921 1.00 86.25 199 LEU A CA 1
ATOM 1511 C C . LEU A 1 199 ? 19.471 0.285 -22.040 1.00 86.25 199 LEU A C 1
ATOM 1513 O O . LEU A 1 199 ? 19.086 1.376 -22.465 1.00 86.25 199 LEU A O 1
ATOM 1517 N N . LEU A 1 200 ? 19.988 0.148 -20.815 1.00 89.56 200 LEU A N 1
ATOM 1518 C CA . LEU A 1 200 ? 20.268 1.268 -19.914 1.00 89.56 200 LEU A CA 1
ATOM 1519 C C . LEU A 1 200 ? 21.765 1.567 -19.890 1.00 89.56 200 LEU A C 1
ATOM 1521 O O . LEU A 1 200 ? 22.596 0.658 -19.925 1.00 89.56 200 LEU A O 1
ATOM 1525 N N . TYR A 1 201 ? 22.115 2.847 -19.781 1.00 90.69 201 TYR A N 1
ATOM 1526 C CA . TYR A 1 201 ? 23.500 3.257 -19.586 1.00 90.69 201 TYR A CA 1
ATOM 1527 C C . TYR A 1 201 ? 23.948 3.007 -18.143 1.00 90.69 201 TYR A C 1
ATOM 1529 O O . TYR A 1 201 ? 23.169 3.134 -17.201 1.00 90.69 201 TYR A O 1
ATOM 1537 N N . ARG A 1 202 ? 25.250 2.769 -17.940 1.00 88.75 202 ARG A N 1
ATOM 1538 C CA . ARG A 1 202 ? 25.836 2.534 -16.605 1.00 88.75 202 ARG A CA 1
ATOM 1539 C C . ARG A 1 202 ? 25.523 3.643 -15.592 1.00 88.75 202 ARG A C 1
ATOM 1541 O O . ARG A 1 202 ? 25.293 3.359 -14.425 1.00 88.75 202 ARG A O 1
ATOM 1548 N N . ALA A 1 203 ? 25.496 4.903 -16.032 1.00 90.06 203 ALA A N 1
ATOM 1549 C CA . ALA A 1 203 ? 25.128 6.025 -15.168 1.00 90.06 203 ALA A CA 1
ATOM 1550 C C . ALA A 1 203 ? 23.666 5.942 -14.694 1.00 90.06 203 ALA A C 1
ATOM 1552 O O . ALA A 1 203 ? 23.370 6.314 -13.562 1.00 90.06 203 ALA A O 1
ATOM 1553 N N . GLU A 1 204 ? 22.772 5.422 -15.538 1.00 91.00 204 GLU A N 1
ATOM 1554 C CA . GLU A 1 204 ? 21.361 5.249 -15.200 1.00 91.00 204 GLU A CA 1
ATOM 1555 C C . GLU A 1 204 ? 21.184 4.111 -14.189 1.00 91.00 204 GLU A C 1
ATOM 1557 O O . GLU A 1 204 ? 20.490 4.279 -13.190 1.00 91.00 204 GLU A O 1
ATOM 1562 N N . VAL A 1 205 ? 21.890 2.993 -14.389 1.00 90.00 205 VAL A N 1
ATOM 1563 C CA . VAL A 1 205 ? 21.919 1.868 -13.439 1.00 90.00 205 VAL A CA 1
ATOM 1564 C C . VAL A 1 205 ? 22.415 2.325 -12.065 1.00 90.00 205 VAL A C 1
ATOM 1566 O O . VAL A 1 205 ? 21.713 2.143 -11.074 1.00 90.00 205 VAL A O 1
ATOM 1569 N N . ASN A 1 206 ? 23.552 3.028 -12.006 1.00 90.56 206 ASN A N 1
ATOM 1570 C CA . ASN A 1 206 ? 24.096 3.549 -10.747 1.00 90.56 206 ASN A CA 1
ATOM 1571 C C . ASN A 1 206 ? 23.112 4.492 -10.028 1.00 90.56 206 ASN A C 1
ATOM 1573 O O . ASN A 1 206 ? 23.030 4.510 -8.799 1.00 90.56 206 ASN A O 1
ATOM 1577 N N . GLN A 1 207 ? 22.373 5.309 -10.783 1.00 89.50 207 GLN A N 1
ATOM 1578 C CA . GLN A 1 207 ? 21.389 6.222 -10.212 1.00 89.50 207 GLN A CA 1
ATOM 1579 C C . GLN A 1 207 ? 20.164 5.469 -9.669 1.00 89.50 207 GLN A C 1
ATOM 1581 O O . GLN A 1 207 ? 19.682 5.812 -8.590 1.00 89.50 207 GLN A O 1
ATOM 1586 N N . LEU A 1 208 ? 19.686 4.432 -10.366 1.00 89.12 208 LEU A N 1
ATOM 1587 C CA . LEU A 1 208 ? 18.615 3.552 -9.883 1.00 89.12 208 LEU A CA 1
ATOM 1588 C C . LEU A 1 208 ? 19.022 2.836 -8.585 1.00 89.12 208 LEU A C 1
ATOM 1590 O O . LEU A 1 208 ? 18.280 2.885 -7.604 1.00 89.12 208 LEU A O 1
ATO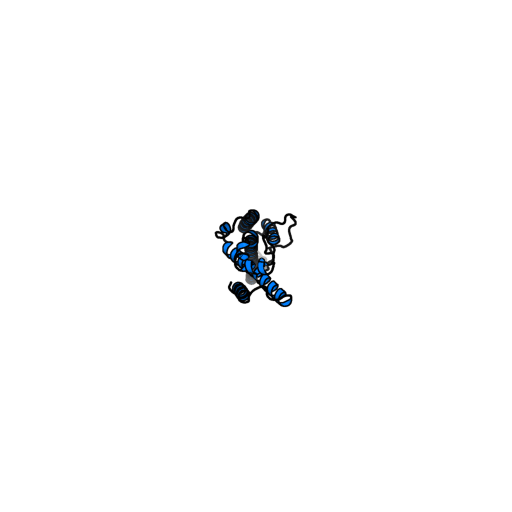M 1594 N N . GLU A 1 209 ? 20.222 2.256 -8.542 1.00 89.81 209 GLU A N 1
ATOM 1595 C CA . GLU A 1 209 ? 20.778 1.607 -7.345 1.00 89.81 209 GLU A CA 1
ATOM 1596 C C . GLU A 1 209 ? 20.929 2.590 -6.174 1.00 89.81 209 GLU A C 1
ATOM 1598 O O . GLU A 1 209 ? 20.631 2.262 -5.026 1.00 89.81 209 GLU A O 1
ATOM 1603 N N . SER A 1 210 ? 21.343 3.833 -6.442 1.00 87.50 210 SER A N 1
ATOM 1604 C CA . SER A 1 210 ? 21.437 4.860 -5.401 1.00 87.50 210 SER A CA 1
ATOM 1605 C C . SER A 1 210 ? 20.074 5.195 -4.792 1.00 87.50 210 SER A C 1
ATOM 1607 O O . SER A 1 210 ? 19.967 5.308 -3.572 1.00 87.50 210 SER A O 1
ATOM 1609 N N . VAL A 1 211 ? 19.025 5.320 -5.612 1.00 81.75 211 VAL A N 1
ATOM 1610 C CA . VAL A 1 211 ? 17.660 5.582 -5.124 1.00 81.75 211 VAL A CA 1
ATOM 1611 C C . VAL A 1 211 ? 17.111 4.384 -4.345 1.00 81.75 211 VAL A C 1
ATOM 1613 O O . VAL A 1 211 ? 16.422 4.577 -3.348 1.00 81.75 211 VAL A O 1
ATOM 1616 N N . GLN A 1 212 ? 17.446 3.155 -4.746 1.00 80.62 212 GLN A N 1
ATOM 1617 C CA . GLN A 1 212 ? 17.049 1.943 -4.024 1.00 80.62 212 GLN A CA 1
ATOM 1618 C C . GLN A 1 212 ? 17.642 1.894 -2.602 1.00 80.62 212 GLN A C 1
ATOM 1620 O O . GLN A 1 212 ? 16.965 1.464 -1.666 1.00 80.62 212 GLN A O 1
ATOM 1625 N N . ASN A 1 213 ? 18.879 2.377 -2.440 1.00 77.56 213 ASN A N 1
ATOM 1626 C CA . ASN A 1 213 ? 19.660 2.264 -1.206 1.00 77.56 213 ASN A CA 1
ATOM 1627 C C . ASN A 1 213 ? 19.524 3.452 -0.226 1.00 77.56 213 ASN A C 1
ATOM 1629 O O . ASN A 1 213 ? 19.938 3.320 0.922 1.00 77.56 213 ASN A O 1
ATOM 1633 N N . ASN A 1 214 ? 18.961 4.597 -0.636 1.00 63.97 214 ASN A N 1
ATOM 1634 C CA . ASN A 1 214 ? 18.980 5.853 0.139 1.00 63.97 214 ASN A CA 1
ATOM 1635 C C . ASN A 1 214 ? 17.628 6.264 0.773 1.00 63.97 214 ASN A C 1
ATOM 1637 O O . ASN A 1 214 ? 17.279 7.446 0.762 1.00 63.97 214 ASN A O 1
ATOM 1641 N N . SER A 1 215 ? 16.831 5.347 1.335 1.00 51.31 215 SER A N 1
ATOM 1642 C CA . SER A 1 215 ? 15.604 5.727 2.082 1.00 51.31 215 SER A CA 1
ATOM 1643 C C . SER A 1 215 ? 15.298 4.797 3.241 1.00 51.31 215 SER A C 1
ATOM 1645 O O . SER A 1 215 ? 15.242 3.571 2.981 1.00 51.31 215 SER A O 1
#

Organism: NCBI:txid368603

Solvent-accessible surface area (backbone atoms only — not comparable to full-atom values): 12397 Å² total; per-residue (Å²): 134,84,88,81,83,81,82,79,77,82,76,82,77,72,72,85,76,68,80,37,71,64,59,56,52,49,52,50,52,51,49,52,51,49,50,50,50,53,51,50,51,51,52,51,53,51,52,51,51,54,52,36,52,51,32,50,53,44,33,48,15,36,28,44,21,45,38,29,52,56,41,63,80,56,44,40,72,71,56,29,54,55,28,56,63,67,72,48,88,70,78,83,74,51,60,40,67,63,94,82,71,75,75,57,94,62,71,63,77,52,91,61,86,66,65,43,82,84,50,52,31,36,44,36,41,36,22,45,60,59,47,52,75,38,91,89,48,51,72,67,56,35,53,53,44,52,54,48,54,53,40,40,72,68,51,52,56,56,75,71,41,69,82,42,95,42,30,70,51,18,49,56,40,43,51,50,54,29,39,53,52,48,50,51,46,54,50,53,42,54,55,34,45,78,75,79,43,70,72,66,54,71,71,55,53,55,50,48,52,49,63,60,72,70,121

Nearest PDB structures (foldseek):
  3vn2-assembly1_A  TM=2.754E-01  e=5.595E+00  Homo sapiens
  3d24-assembly3_C  TM=2.476E-01  e=5.336E+00  Homo sapiens